Protein AF-A0A2D7PI85-F1 (afdb_monomer_lite)

pLDDT: mean 82.01, std 25.16, range [30.3, 98.88]

Structure (mmCIF, N/CA/C/O backbone):
data_AF-A0A2D7PI85-F1
#
_entry.id   AF-A0A2D7PI85-F1
#
loop_
_atom_site.group_PDB
_atom_site.id
_atom_site.type_symbol
_atom_site.label_atom_id
_atom_site.label_alt_id
_atom_site.label_comp_id
_atom_site.label_asym_id
_atom_site.label_entity_id
_atom_site.label_seq_id
_atom_site.pdbx_PDB_ins_code
_atom_site.Cartn_x
_atom_site.Cartn_y
_atom_site.Cartn_z
_atom_site.occupancy
_atom_site.B_iso_or_equiv
_atom_site.auth_seq_id
_atom_site.auth_comp_id
_atom_site.auth_asym_id
_atom_site.auth_atom_id
_atom_site.pdbx_PDB_model_num
ATOM 1 N N . MET A 1 1 ? 9.287 19.727 54.451 1.00 36.78 1 MET A N 1
ATOM 2 C CA . MET A 1 1 ? 9.964 19.937 55.751 1.00 36.78 1 MET A CA 1
ATOM 3 C C . MET A 1 1 ? 10.586 18.609 56.178 1.00 36.78 1 MET A C 1
ATOM 5 O O . MET A 1 1 ? 9.836 17.648 56.228 1.00 36.78 1 MET A O 1
ATOM 9 N N . GLY A 1 2 ? 11.914 18.578 56.411 1.00 35.03 2 GLY A N 1
ATOM 10 C CA . GLY A 1 2 ? 12.738 17.446 56.915 1.00 35.03 2 GLY A CA 1
ATOM 11 C C . GLY A 1 2 ? 13.019 16.337 55.882 1.00 35.03 2 GLY A C 1
ATOM 12 O O . GLY A 1 2 ? 12.087 15.626 55.548 1.00 35.03 2 GLY A O 1
ATOM 13 N N . LEU A 1 3 ? 14.173 16.154 55.211 1.00 33.62 3 LEU A N 1
ATOM 14 C CA . LEU A 1 3 ? 15.607 16.100 55.586 1.00 33.62 3 LEU A CA 1
ATOM 15 C C . LEU A 1 3 ? 15.938 15.045 56.662 1.00 33.62 3 LEU A C 1
ATOM 17 O O . LEU A 1 3 ? 15.687 15.298 57.832 1.00 33.62 3 LEU A O 1
ATOM 21 N N . PHE A 1 4 ? 16.545 13.906 56.291 1.00 34.28 4 PHE A N 1
ATOM 22 C CA . PHE A 1 4 ? 18.006 13.690 56.349 1.00 34.28 4 PHE A CA 1
ATOM 23 C C . PHE A 1 4 ? 18.424 12.288 55.854 1.00 34.28 4 PHE A C 1
ATOM 25 O O . PHE A 1 4 ? 17.729 11.298 56.059 1.00 34.28 4 PHE A O 1
ATOM 32 N N . ALA A 1 5 ? 19.584 12.251 55.197 1.00 38.03 5 ALA A N 1
ATOM 33 C CA . ALA A 1 5 ? 20.291 11.102 54.636 1.00 38.03 5 ALA A CA 1
ATOM 34 C C . ALA A 1 5 ? 21.390 10.584 55.580 1.00 38.03 5 ALA A C 1
ATOM 36 O O . ALA A 1 5 ? 21.879 11.376 56.375 1.00 38.03 5 ALA A O 1
ATOM 37 N N . TYR A 1 6 ? 21.843 9.335 55.401 1.00 32.50 6 TYR A N 1
ATOM 38 C CA . TYR A 1 6 ? 23.187 8.815 55.751 1.00 32.50 6 TYR A CA 1
ATOM 39 C C . TYR A 1 6 ? 23.448 7.583 54.844 1.00 32.50 6 TYR A C 1
ATOM 41 O O . TYR A 1 6 ? 22.591 6.708 54.796 1.00 32.50 6 TYR A O 1
ATOM 49 N N . SER A 1 7 ? 24.421 7.500 53.922 1.00 32.91 7 SER A N 1
ATOM 50 C CA . SER A 1 7 ? 25.896 7.672 53.918 1.00 32.91 7 SER A CA 1
ATOM 51 C C . SER A 1 7 ? 26.664 6.363 54.187 1.00 32.91 7 SER A C 1
ATOM 53 O O . SER A 1 7 ? 26.630 5.828 55.289 1.00 32.91 7 SER A O 1
ATOM 55 N N . PHE A 1 8 ? 27.386 5.896 53.159 1.00 39.03 8 PHE A N 1
ATOM 56 C CA . PHE A 1 8 ? 28.454 4.880 53.185 1.00 39.03 8 PHE A CA 1
ATOM 57 C C . PHE A 1 8 ? 29.752 5.449 53.785 1.00 39.03 8 PHE A C 1
ATOM 59 O O . PHE A 1 8 ? 29.999 6.651 53.654 1.00 39.03 8 PHE A O 1
ATOM 66 N N . PRO A 1 9 ? 30.642 4.590 54.320 1.00 45.72 9 PRO A N 1
ATOM 67 C CA . PRO A 1 9 ? 32.063 4.747 53.988 1.00 45.72 9 PRO A CA 1
ATOM 68 C C . PRO A 1 9 ? 32.871 3.440 53.833 1.00 45.72 9 PRO A C 1
ATOM 70 O O . PRO A 1 9 ? 32.601 2.403 54.429 1.00 45.72 9 PRO A O 1
ATOM 73 N N . TRP A 1 10 ? 33.913 3.575 53.018 1.00 34.19 10 TRP A N 1
ATOM 74 C CA . TRP A 1 10 ? 35.037 2.688 52.712 1.00 34.19 10 TRP A CA 1
ATOM 75 C C . TRP A 1 10 ? 36.149 2.782 53.779 1.00 34.19 10 TRP A C 1
ATOM 77 O O . TRP A 1 10 ? 36.284 3.822 54.424 1.00 34.19 10 TRP A O 1
ATOM 87 N N . ALA A 1 11 ? 37.015 1.761 53.894 1.00 32.81 11 ALA A N 1
ATOM 88 C CA . ALA A 1 11 ? 38.350 1.881 54.505 1.00 32.81 11 ALA A CA 1
ATOM 89 C C . ALA A 1 11 ? 39.330 0.759 54.069 1.00 32.81 11 ALA A C 1
ATOM 91 O O . ALA A 1 11 ? 39.056 -0.407 54.318 1.00 32.81 11 ALA A O 1
ATOM 92 N N . ARG A 1 12 ? 40.455 1.197 53.458 1.00 36.47 12 ARG A N 1
ATOM 93 C CA . ARG A 1 12 ? 41.885 0.755 53.516 1.00 36.47 12 ARG A CA 1
ATOM 94 C C . ARG A 1 12 ? 42.266 -0.732 53.366 1.00 36.47 12 ARG A C 1
ATOM 96 O O . ARG A 1 12 ? 41.725 -1.582 54.049 1.00 36.47 12 ARG A O 1
ATOM 103 N N . SER A 1 13 ? 43.069 -1.093 52.356 1.00 36.66 13 SER A N 1
ATOM 104 C CA . SER A 1 13 ? 44.546 -1.000 52.169 1.00 36.66 13 SER A CA 1
ATOM 105 C C . SER A 1 13 ? 45.291 -2.193 52.769 1.00 36.66 13 SER A C 1
ATOM 107 O O . SER A 1 13 ? 45.119 -2.479 53.943 1.00 36.66 13 SER A O 1
ATOM 109 N N . ASP A 1 14 ? 46.092 -2.886 51.955 1.00 37.75 14 ASP A N 1
ATOM 110 C CA . ASP A 1 14 ? 47.546 -2.937 52.137 1.00 37.75 14 ASP A CA 1
ATOM 111 C C . ASP A 1 14 ? 48.243 -3.599 50.939 1.00 37.75 14 ASP A C 1
ATOM 113 O O . ASP A 1 14 ? 47.712 -4.454 50.231 1.00 37.75 14 ASP A O 1
ATOM 117 N N . SER A 1 15 ? 49.425 -3.057 50.686 1.00 38.78 15 SER A N 1
ATOM 118 C CA . SER A 1 15 ? 50.415 -3.345 49.658 1.00 38.78 15 SER A CA 1
ATOM 119 C C . SER A 1 15 ? 51.221 -4.607 49.949 1.00 38.78 15 SER A C 1
ATOM 121 O O . SER A 1 15 ? 51.558 -4.825 51.104 1.00 38.78 15 SER A O 1
ATOM 123 N N . GLU A 1 16 ? 51.706 -5.292 48.911 1.00 37.09 16 GLU A N 1
ATOM 124 C CA . GLU A 1 16 ? 53.137 -5.617 48.817 1.00 37.09 16 GLU A CA 1
ATOM 125 C C . GLU A 1 16 ? 53.542 -6.029 47.395 1.00 37.09 16 GLU A C 1
ATOM 127 O O . GLU A 1 16 ? 52.857 -6.761 46.683 1.00 37.09 16 GLU A O 1
ATOM 132 N N . THR A 1 17 ? 54.670 -5.468 46.981 1.00 39.25 17 THR A N 1
ATOM 133 C CA . THR A 1 17 ? 55.377 -5.619 45.715 1.00 39.25 17 THR A CA 1
ATOM 134 C C . THR A 1 17 ? 56.413 -6.739 45.817 1.00 39.25 17 THR A C 1
ATOM 136 O O . THR A 1 17 ? 57.067 -6.870 46.849 1.00 39.25 17 THR A O 1
ATOM 139 N N . ARG A 1 18 ? 56.683 -7.463 44.719 1.00 34.53 18 ARG A N 1
ATOM 140 C CA . ARG A 1 18 ? 58.070 -7.786 44.331 1.00 34.53 18 ARG A CA 1
ATOM 141 C C . ARG A 1 18 ? 58.213 -8.238 42.877 1.00 34.53 18 ARG A C 1
ATOM 143 O O . ARG A 1 18 ? 57.375 -8.935 42.320 1.00 34.53 18 ARG A O 1
ATOM 150 N N . GLU A 1 19 ? 59.301 -7.736 42.312 1.00 34.44 19 GLU A N 1
ATOM 151 C CA . GLU A 1 19 ? 59.789 -7.751 40.936 1.00 34.44 19 GLU A CA 1
ATOM 152 C C . GLU A 1 19 ? 60.311 -9.118 40.463 1.00 34.44 19 GLU A C 1
ATOM 154 O O . GLU A 1 19 ? 60.672 -9.963 41.280 1.00 34.44 19 GLU A O 1
ATOM 159 N N . GLY A 1 20 ? 60.497 -9.267 39.140 1.00 32.91 20 GLY A N 1
ATOM 160 C CA . GLY A 1 20 ? 61.534 -10.162 38.606 1.00 32.91 20 GLY A CA 1
ATOM 161 C C . GLY A 1 20 ? 61.358 -10.686 37.171 1.00 32.91 20 GLY A C 1
ATOM 162 O O . GLY A 1 20 ? 60.853 -11.784 37.008 1.00 32.91 20 GLY A O 1
ATOM 163 N N . GLN A 1 21 ? 61.836 -9.913 36.176 1.00 31.81 21 GLN A N 1
ATOM 164 C CA . GLN A 1 21 ? 62.717 -10.318 35.040 1.00 31.81 21 GLN A CA 1
ATOM 165 C C . GLN A 1 21 ? 62.314 -11.533 34.147 1.00 31.81 21 GLN A C 1
ATOM 167 O O . GLN A 1 21 ? 62.203 -12.652 34.617 1.00 31.81 21 GLN A O 1
ATOM 172 N N . SER A 1 22 ? 61.970 -11.390 32.851 1.00 31.69 22 SER A N 1
ATOM 173 C CA . SER A 1 22 ? 62.770 -11.105 31.623 1.00 31.69 22 SER A CA 1
ATOM 174 C C . SER A 1 22 ? 62.940 -12.341 30.690 1.00 31.69 22 SER A C 1
ATOM 176 O O . SER A 1 22 ? 63.669 -13.257 31.039 1.00 31.69 22 SER A O 1
ATOM 178 N N . THR A 1 23 ? 62.239 -12.317 29.534 1.00 36.47 23 THR A N 1
ATOM 179 C CA . THR A 1 23 ? 62.498 -12.792 28.125 1.00 36.47 23 THR A CA 1
ATOM 180 C C . THR A 1 23 ? 63.636 -13.787 27.771 1.00 36.47 23 THR A C 1
ATOM 182 O O . THR A 1 23 ? 64.612 -13.838 28.506 1.00 36.47 23 THR A O 1
ATOM 185 N N . PRO A 1 24 ? 63.744 -14.317 26.518 1.00 48.19 24 PRO A N 1
ATOM 186 C CA . PRO A 1 24 ? 62.775 -14.755 25.476 1.00 48.19 24 PRO A CA 1
ATOM 187 C C . PRO A 1 24 ? 63.156 -16.142 24.862 1.00 48.19 24 PRO A C 1
ATOM 189 O O . PRO A 1 24 ? 64.264 -16.590 25.086 1.00 48.19 24 PRO A O 1
ATOM 192 N N . HIS A 1 25 ? 62.330 -16.793 24.017 1.00 33.41 25 HIS A N 1
ATOM 193 C CA . HIS A 1 25 ? 62.808 -17.706 22.940 1.00 33.41 25 HIS A CA 1
ATOM 194 C C . HIS A 1 25 ? 61.686 -18.124 21.949 1.00 33.41 25 HIS A C 1
ATOM 196 O O . HIS A 1 25 ? 60.589 -18.510 22.339 1.00 33.41 25 HIS A O 1
ATOM 202 N N . ARG A 1 26 ? 62.005 -18.082 20.647 1.00 33.97 26 ARG A N 1
ATOM 203 C CA . ARG A 1 26 ? 61.422 -18.824 19.491 1.00 33.97 26 ARG A CA 1
ATOM 204 C C . ARG A 1 26 ? 62.623 -19.546 18.817 1.00 33.97 26 ARG A C 1
ATOM 206 O O . ARG A 1 26 ? 63.741 -19.144 19.153 1.00 33.97 26 ARG A O 1
ATOM 213 N N . PRO A 1 27 ? 62.502 -20.463 17.823 1.00 44.44 27 PRO A N 1
ATOM 214 C CA . PRO A 1 27 ? 61.328 -21.045 17.138 1.00 44.44 27 PRO A CA 1
ATOM 215 C C . PRO A 1 27 ? 61.400 -22.588 16.936 1.00 44.44 27 PRO A C 1
ATOM 217 O O . PRO A 1 27 ? 62.421 -23.183 17.247 1.00 44.44 27 PRO A O 1
ATOM 220 N N . SER A 1 28 ? 60.357 -23.232 16.375 1.00 31.38 28 SER A N 1
ATOM 221 C CA . SER A 1 28 ? 60.467 -24.281 15.321 1.00 31.38 28 SER A CA 1
ATOM 222 C C . SER A 1 28 ? 59.128 -24.992 15.014 1.00 31.38 28 SER A C 1
ATOM 224 O O . SER A 1 28 ? 58.335 -25.256 15.912 1.00 31.38 28 SER A O 1
ATOM 226 N N . SER A 1 29 ? 58.977 -25.336 13.726 1.00 35.78 29 SER A N 1
ATOM 227 C CA . SER A 1 29 ? 58.216 -26.433 13.088 1.00 35.78 29 SER A CA 1
ATOM 228 C C . SER A 1 29 ? 56.680 -26.475 13.116 1.00 35.78 29 SER A C 1
ATOM 230 O O . SER A 1 29 ? 56.049 -26.738 14.134 1.00 35.78 29 SER A O 1
ATOM 232 N N . ALA A 1 30 ? 56.119 -26.333 11.909 1.00 34.28 30 ALA A N 1
ATOM 233 C CA . ALA A 1 30 ? 54.783 -26.760 11.493 1.00 34.28 30 ALA A CA 1
ATOM 234 C C . ALA A 1 30 ? 54.657 -28.298 11.405 1.00 34.28 30 ALA A C 1
ATOM 236 O O . ALA A 1 30 ? 55.672 -28.991 11.302 1.00 34.28 30 ALA A O 1
ATOM 237 N N . PRO A 1 31 ? 53.415 -28.811 11.352 1.00 41.16 31 PRO A N 1
ATOM 238 C CA . PRO A 1 31 ? 53.020 -29.624 10.199 1.00 41.16 31 PRO A CA 1
ATOM 239 C C . PRO A 1 31 ? 51.670 -29.210 9.578 1.00 41.16 31 PRO A C 1
ATOM 241 O O . PRO A 1 31 ? 50.904 -28.431 10.139 1.00 41.16 31 PRO A O 1
ATOM 244 N N . GLU A 1 32 ? 51.453 -29.716 8.366 1.00 36.41 32 GLU A N 1
ATOM 245 C CA . GLU A 1 32 ? 50.472 -29.335 7.345 1.00 36.41 32 GLU A CA 1
ATOM 246 C C . GLU A 1 32 ? 49.026 -29.841 7.563 1.00 36.41 32 GLU A C 1
ATOM 248 O O . GLU A 1 32 ? 48.812 -30.945 8.060 1.00 36.41 32 GLU A O 1
ATOM 253 N N . GLY A 1 33 ? 48.061 -29.063 7.036 1.00 30.30 33 GLY A N 1
ATOM 254 C CA . GLY A 1 33 ? 46.761 -29.517 6.494 1.00 30.30 33 GLY A CA 1
ATOM 255 C C . GLY A 1 33 ? 45.486 -29.110 7.270 1.00 30.30 33 GLY A C 1
ATOM 256 O O . GLY A 1 33 ? 45.563 -28.949 8.487 1.00 30.30 33 GLY A O 1
ATOM 257 N N . PRO A 1 34 ? 44.289 -29.016 6.634 1.00 37.56 34 PRO A N 1
ATOM 258 C CA . PRO A 1 34 ? 43.950 -28.894 5.208 1.00 37.56 34 PRO A CA 1
ATOM 259 C C . PRO A 1 34 ? 43.271 -27.547 4.839 1.00 37.56 34 PRO A C 1
ATOM 261 O O . PRO A 1 34 ? 42.842 -26.774 5.690 1.00 37.56 34 PRO A O 1
ATOM 264 N N . GLU A 1 35 ? 43.203 -27.281 3.532 1.00 43.12 35 GLU A N 1
ATOM 265 C CA . GLU A 1 35 ? 42.599 -26.120 2.862 1.00 43.12 35 GLU A CA 1
ATOM 266 C C . GLU A 1 35 ? 41.204 -25.714 3.373 1.00 43.12 35 GLU A C 1
ATOM 268 O O . GLU A 1 35 ? 40.209 -26.377 3.091 1.00 43.12 35 GLU A O 1
ATOM 273 N N . GLU A 1 36 ? 41.109 -24.528 3.980 1.00 35.97 36 GLU A N 1
ATOM 274 C CA . GLU A 1 36 ? 39.861 -23.767 4.060 1.00 35.97 36 GLU A CA 1
ATOM 275 C C . GLU A 1 36 ? 40.033 -22.360 3.465 1.00 35.97 36 GLU A C 1
ATOM 277 O O . GLU A 1 36 ? 40.745 -21.494 3.973 1.00 35.97 36 GLU A O 1
ATOM 282 N N . MET A 1 37 ? 39.353 -22.166 2.333 1.00 33.78 37 MET A N 1
ATOM 283 C CA . MET A 1 37 ? 38.555 -20.983 2.004 1.00 33.78 37 MET A CA 1
ATOM 284 C C . MET A 1 37 ? 39.204 -19.609 2.273 1.00 33.78 37 MET A C 1
ATOM 286 O O . MET A 1 37 ? 38.735 -18.813 3.086 1.00 33.78 37 MET A O 1
ATOM 290 N N . ARG A 1 38 ? 40.238 -19.257 1.494 1.00 30.92 38 ARG A N 1
ATOM 291 C CA . ARG A 1 38 ? 40.654 -17.852 1.347 1.00 30.92 38 ARG A CA 1
ATOM 292 C C . ARG A 1 38 ? 39.676 -17.103 0.444 1.00 30.92 38 ARG A C 1
ATOM 294 O O . ARG A 1 38 ? 39.707 -17.214 -0.778 1.00 30.92 38 ARG A O 1
ATOM 301 N N . LEU A 1 39 ? 38.825 -16.311 1.088 1.00 34.34 39 LEU A N 1
ATOM 302 C CA . LEU A 1 39 ? 38.035 -15.241 0.491 1.00 34.34 39 LEU A CA 1
ATOM 303 C C . LEU A 1 39 ? 38.947 -14.288 -0.301 1.00 34.34 39 LEU A C 1
ATOM 305 O O . LEU A 1 39 ? 39.846 -13.655 0.255 1.00 34.34 39 LEU A O 1
ATOM 309 N N . HIS A 1 40 ? 38.698 -14.182 -1.606 1.00 32.22 40 HIS A N 1
ATOM 310 C CA . HIS A 1 40 ? 39.294 -13.177 -2.482 1.00 32.22 40 HIS A CA 1
ATOM 311 C C . HIS A 1 40 ? 38.832 -11.770 -2.067 1.00 32.22 40 HIS A C 1
ATOM 313 O O . HIS A 1 40 ? 37.804 -11.280 -2.530 1.00 32.22 40 HIS A O 1
ATOM 319 N N . TYR A 1 41 ? 39.616 -11.093 -1.228 1.00 33.12 41 TYR A N 1
ATOM 320 C CA . TYR A 1 41 ? 39.631 -9.633 -1.186 1.00 33.12 41 TYR A CA 1
ATOM 321 C C . TYR A 1 41 ? 40.498 -9.134 -2.346 1.00 33.12 41 TYR A C 1
ATOM 323 O O . TYR A 1 41 ? 41.697 -9.409 -2.405 1.00 33.12 41 TYR A O 1
ATOM 331 N N . GLY A 1 42 ? 39.877 -8.432 -3.296 1.00 31.52 42 GLY A N 1
ATOM 332 C CA . GLY A 1 42 ? 40.570 -7.760 -4.391 1.00 31.52 42 GLY A CA 1
ATOM 333 C C . GLY A 1 42 ? 41.488 -6.669 -3.849 1.00 31.52 42 GLY A C 1
ATOM 334 O O . GLY A 1 42 ? 41.022 -5.620 -3.410 1.00 31.52 42 GLY A O 1
ATOM 335 N N . ALA A 1 43 ? 42.793 -6.928 -3.873 1.00 34.91 43 ALA A N 1
ATOM 336 C CA . ALA A 1 43 ? 43.812 -5.918 -3.650 1.00 34.91 43 ALA A CA 1
ATOM 337 C C . ALA A 1 43 ? 43.922 -5.020 -4.892 1.00 34.91 43 ALA A C 1
ATOM 339 O O . ALA A 1 43 ? 43.969 -5.503 -6.025 1.00 34.91 43 ALA A O 1
ATOM 340 N N . ALA A 1 44 ? 43.944 -3.710 -4.658 1.00 38.38 44 ALA A N 1
ATOM 341 C CA . ALA A 1 44 ? 44.144 -2.678 -5.663 1.00 38.38 44 ALA A CA 1
ATOM 342 C C . ALA A 1 44 ? 45.446 -2.920 -6.449 1.00 38.38 44 ALA A C 1
ATOM 344 O O . ALA A 1 44 ? 46.527 -3.003 -5.866 1.00 38.38 44 ALA A O 1
ATOM 345 N N . SER A 1 45 ? 45.338 -3.033 -7.775 1.00 36.31 45 SER A N 1
ATOM 346 C CA . SER A 1 45 ? 46.495 -3.160 -8.660 1.00 36.31 45 SER A CA 1
ATOM 347 C C . SER A 1 45 ? 47.184 -1.807 -8.801 1.00 36.31 45 SER A C 1
ATOM 349 O O . SER A 1 45 ? 46.615 -0.855 -9.330 1.00 36.31 45 SER A O 1
ATOM 351 N N . ILE A 1 46 ? 48.432 -1.761 -8.349 1.00 39.47 46 ILE A N 1
ATOM 352 C CA . ILE A 1 46 ? 49.411 -0.720 -8.654 1.00 39.47 46 ILE A CA 1
ATOM 353 C C . ILE A 1 46 ? 49.692 -0.764 -10.168 1.00 39.47 46 ILE A C 1
ATOM 355 O O . ILE A 1 46 ? 49.798 -1.841 -10.755 1.00 39.47 46 ILE A O 1
ATOM 359 N N . TYR A 1 47 ? 49.748 0.406 -10.803 1.00 37.25 47 TYR A N 1
ATOM 360 C CA . TYR A 1 47 ? 50.042 0.586 -12.226 1.00 37.25 47 TYR A CA 1
ATOM 361 C C . TYR A 1 47 ? 51.533 0.310 -12.494 1.00 37.25 47 TYR A C 1
ATOM 363 O O . TYR A 1 47 ? 52.387 0.997 -11.937 1.00 37.25 47 TYR A O 1
ATOM 371 N N . ASP A 1 48 ? 51.840 -0.684 -13.333 1.00 49.16 48 ASP A N 1
ATOM 372 C CA . ASP A 1 48 ? 53.197 -1.000 -13.807 1.00 49.16 48 ASP A CA 1
ATOM 373 C C . ASP A 1 48 ? 53.346 -0.541 -15.274 1.00 49.16 48 ASP A C 1
ATOM 375 O O . ASP A 1 48 ? 52.695 -1.108 -16.158 1.00 49.16 48 ASP A O 1
ATOM 379 N N . PRO A 1 49 ? 54.160 0.492 -15.565 1.00 42.59 49 PRO A N 1
ATOM 380 C CA . PRO A 1 49 ? 54.267 1.072 -16.900 1.00 42.59 49 PRO A CA 1
ATOM 381 C C . PRO A 1 49 ? 55.163 0.285 -17.879 1.00 42.59 49 PRO A C 1
ATOM 383 O O . PRO A 1 49 ? 55.395 0.776 -18.982 1.00 42.59 49 PRO A O 1
ATOM 386 N N . ALA A 1 50 ? 55.670 -0.908 -17.536 1.00 44.81 50 ALA A N 1
ATOM 387 C CA . ALA A 1 50 ? 56.661 -1.618 -18.360 1.00 44.81 50 ALA A CA 1
ATOM 388 C C . ALA A 1 50 ? 56.172 -2.898 -19.077 1.00 44.81 50 ALA A C 1
ATOM 390 O O . ALA A 1 50 ? 56.992 -3.631 -19.635 1.00 44.81 50 ALA A O 1
ATOM 391 N N . ARG A 1 51 ? 54.864 -3.193 -19.124 1.00 37.38 51 ARG A N 1
ATOM 392 C CA . ARG A 1 51 ? 54.347 -4.376 -19.846 1.00 37.38 51 ARG A CA 1
ATOM 393 C C . ARG A 1 51 ? 53.852 -4.042 -21.264 1.00 37.38 51 ARG A C 1
ATOM 395 O O . ARG A 1 51 ? 52.880 -3.300 -21.393 1.00 37.38 51 ARG A O 1
ATOM 402 N N . PRO A 1 52 ? 54.435 -4.620 -22.333 1.00 40.31 52 PRO A N 1
ATOM 403 C CA . PRO A 1 52 ? 53.884 -4.474 -23.676 1.00 40.31 52 PRO A CA 1
ATOM 404 C C . PRO A 1 52 ? 52.537 -5.205 -23.802 1.00 40.31 52 PRO A C 1
ATOM 406 O O . PRO A 1 52 ? 52.369 -6.321 -23.304 1.00 40.31 52 PRO A O 1
ATOM 409 N N . LEU A 1 53 ? 51.579 -4.557 -24.475 1.00 39.97 53 LEU A N 1
ATOM 410 C CA . LEU A 1 53 ? 50.231 -5.059 -24.758 1.00 39.97 53 LEU A CA 1
ATOM 411 C C . LEU A 1 53 ? 50.301 -6.361 -25.571 1.00 39.97 53 LEU A C 1
ATOM 413 O O . LEU A 1 53 ? 50.496 -6.337 -26.785 1.00 39.97 53 LEU A O 1
ATOM 417 N N . GLN A 1 54 ? 50.123 -7.502 -24.905 1.00 38.88 54 GLN A N 1
ATOM 418 C CA . GLN A 1 54 ? 49.849 -8.767 -25.580 1.00 38.88 54 GLN A CA 1
ATOM 419 C C . GLN A 1 54 ? 48.389 -8.778 -26.041 1.00 38.88 54 GLN A C 1
ATOM 421 O O . GLN A 1 54 ? 47.463 -8.647 -25.239 1.00 38.88 54 GLN A O 1
ATOM 426 N N . SER A 1 55 ? 48.189 -8.932 -27.347 1.00 41.22 55 SER A N 1
ATOM 427 C CA . SER A 1 55 ? 46.899 -9.248 -27.951 1.00 41.22 55 SER A CA 1
ATOM 428 C C . SER A 1 55 ? 46.437 -10.633 -27.475 1.00 41.22 55 SER A C 1
ATOM 430 O O . SER A 1 55 ? 47.213 -11.588 -27.572 1.00 41.22 55 SER A O 1
ATOM 432 N N . PRO A 1 56 ? 45.199 -10.808 -26.974 1.00 40.75 56 PRO A N 1
ATOM 433 C CA . PRO A 1 56 ? 44.731 -12.134 -26.606 1.00 40.75 56 PRO A CA 1
ATOM 434 C C . PRO A 1 56 ? 44.392 -12.913 -27.879 1.00 40.75 56 PRO A C 1
ATOM 436 O O . PRO A 1 56 ? 43.378 -12.673 -28.536 1.00 40.75 56 PRO A O 1
ATOM 439 N N . SER A 1 57 ? 45.280 -13.839 -28.226 1.00 36.03 57 SER A N 1
ATOM 440 C CA . SER A 1 57 ? 44.998 -14.983 -29.083 1.00 36.03 57 SER A CA 1
ATOM 441 C C . SER A 1 57 ? 43.981 -15.904 -28.400 1.00 36.03 57 SER A C 1
ATOM 443 O O . SER A 1 57 ? 43.908 -15.997 -27.174 1.00 36.03 57 SER A O 1
ATOM 445 N N . GLY A 1 58 ? 43.131 -16.526 -29.216 1.00 41.16 58 GLY A N 1
ATOM 446 C CA . GLY A 1 58 ? 41.947 -17.248 -28.771 1.00 41.16 58 GLY A CA 1
ATOM 447 C C . GLY A 1 58 ? 42.240 -18.437 -27.859 1.00 41.16 58 GLY A C 1
ATOM 448 O O . GLY A 1 58 ? 42.984 -19.350 -28.212 1.00 41.16 58 GLY A O 1
ATOM 449 N N . HIS A 1 59 ? 41.538 -18.467 -26.730 1.00 38.22 59 HIS A N 1
ATOM 450 C CA . HIS A 1 59 ? 41.204 -19.693 -26.021 1.00 38.22 59 HIS A CA 1
ATOM 451 C C . HIS A 1 59 ? 39.703 -19.702 -25.735 1.00 38.22 59 HIS A C 1
ATOM 453 O O . HIS A 1 59 ? 39.193 -18.928 -24.923 1.00 38.22 59 HIS A O 1
ATOM 459 N N . ASP A 1 60 ? 39.018 -20.591 -26.456 1.00 45.78 60 ASP A N 1
ATOM 460 C CA . ASP A 1 60 ? 37.648 -21.039 -26.228 1.00 45.78 60 ASP A CA 1
ATOM 461 C C . ASP A 1 60 ? 37.556 -21.705 -24.847 1.00 45.78 60 ASP A C 1
ATOM 463 O O . ASP A 1 60 ? 37.650 -22.919 -24.679 1.00 45.78 60 ASP A O 1
ATOM 467 N N . GLY A 1 61 ? 37.397 -20.881 -23.818 1.00 36.69 61 GLY A N 1
ATOM 468 C CA . GLY A 1 61 ? 36.852 -21.299 -22.541 1.00 36.69 61 GLY A CA 1
ATOM 469 C C . GLY A 1 61 ? 35.356 -21.051 -22.586 1.00 36.69 61 GLY A C 1
ATOM 470 O O . GLY A 1 61 ? 34.927 -19.899 -22.518 1.00 36.69 61 GLY A O 1
ATOM 471 N N . ALA A 1 62 ? 34.564 -22.118 -22.695 1.00 42.16 62 ALA A N 1
ATOM 472 C CA . ALA A 1 62 ? 33.113 -22.099 -22.558 1.00 42.16 62 ALA A CA 1
ATOM 473 C C . ALA A 1 62 ? 32.713 -21.594 -21.159 1.00 42.16 62 ALA A C 1
ATOM 475 O O . ALA A 1 62 ? 32.310 -22.348 -20.273 1.00 42.16 62 ALA A O 1
ATOM 476 N N . ARG A 1 63 ? 32.812 -20.280 -20.945 1.00 41.69 63 ARG A N 1
ATOM 477 C CA . ARG A 1 63 ? 32.127 -19.586 -19.868 1.00 41.69 63 ARG A CA 1
ATOM 478 C C . ARG A 1 63 ? 30.658 -19.807 -20.174 1.00 41.69 63 ARG A C 1
ATOM 480 O O . ARG A 1 63 ? 30.150 -19.230 -21.136 1.00 41.69 63 ARG A O 1
ATOM 487 N N . LYS A 1 64 ? 29.993 -20.677 -19.403 1.00 38.38 64 LYS A N 1
ATOM 488 C CA . LYS A 1 64 ? 28.529 -20.725 -19.345 1.00 38.38 64 LYS A CA 1
ATOM 489 C C . LYS A 1 64 ? 28.085 -19.277 -19.192 1.00 38.38 64 LYS A C 1
ATOM 491 O O . LYS A 1 64 ? 28.238 -18.699 -18.118 1.00 38.38 64 LYS A O 1
ATOM 496 N N . LYS A 1 65 ? 27.635 -18.669 -20.292 1.00 37.91 65 LYS A N 1
ATOM 497 C CA . LYS A 1 65 ? 26.956 -17.386 -20.258 1.00 37.91 65 LYS A CA 1
ATOM 498 C C . LYS A 1 65 ? 25.754 -17.672 -19.378 1.00 37.91 65 LYS A C 1
ATOM 500 O O . LYS A 1 65 ? 24.853 -18.401 -19.787 1.00 37.91 65 LYS A O 1
ATOM 505 N N . THR A 1 66 ? 25.794 -17.197 -18.136 1.00 45.09 66 THR A N 1
ATOM 506 C CA . THR A 1 66 ? 24.568 -16.976 -17.380 1.00 45.09 66 THR A CA 1
ATOM 507 C C . THR A 1 66 ? 23.607 -16.307 -18.356 1.00 45.09 66 THR A C 1
ATOM 509 O O . THR A 1 66 ? 24.049 -15.390 -19.060 1.00 45.09 66 THR A O 1
ATOM 512 N N . PRO A 1 67 ? 22.366 -16.805 -18.511 1.00 38.78 67 PRO A N 1
ATOM 513 C CA . PRO A 1 67 ? 21.433 -16.197 -19.439 1.00 38.78 67 PRO A CA 1
ATOM 514 C C . PRO A 1 67 ? 21.377 -14.719 -19.084 1.00 38.78 67 PRO A C 1
ATOM 516 O O . PRO A 1 67 ? 21.017 -14.363 -17.963 1.00 38.78 67 PRO A O 1
ATOM 519 N N . VAL A 1 68 ? 21.839 -13.868 -19.995 1.00 49.44 68 VAL A N 1
ATOM 520 C CA . VAL A 1 68 ? 21.610 -12.438 -19.878 1.00 49.44 68 VAL A CA 1
ATOM 521 C C . VAL A 1 68 ? 20.113 -12.318 -20.099 1.00 49.44 68 VAL A C 1
ATOM 523 O O . VAL A 1 68 ? 19.647 -12.437 -21.232 1.00 49.44 68 VAL A O 1
ATOM 526 N N . THR A 1 69 ? 19.356 -12.250 -19.003 1.00 46.28 69 THR A N 1
ATOM 527 C CA . THR A 1 69 ? 17.908 -12.076 -19.046 1.00 46.28 69 THR A CA 1
ATOM 528 C C . THR A 1 69 ? 17.635 -10.861 -19.929 1.00 46.28 69 THR A C 1
ATOM 530 O O . THR A 1 69 ? 18.258 -9.817 -19.712 1.00 46.28 69 THR A O 1
ATOM 533 N N . PRO A 1 70 ? 16.808 -10.990 -20.980 1.00 42.44 70 PRO A N 1
ATOM 534 C CA . PRO A 1 70 ? 16.628 -9.915 -21.942 1.00 42.44 70 PRO A CA 1
ATOM 535 C C . PRO A 1 70 ? 16.142 -8.655 -21.228 1.00 42.44 70 PRO A C 1
ATOM 537 O O . PRO A 1 70 ? 15.330 -8.733 -20.308 1.00 42.44 70 PRO A O 1
ATOM 540 N N . LEU A 1 71 ? 16.610 -7.495 -21.700 1.00 49.41 71 LEU A N 1
ATOM 541 C CA . LEU A 1 71 ? 16.374 -6.159 -21.132 1.00 49.41 71 LEU A CA 1
ATOM 542 C C . LEU A 1 71 ? 14.886 -5.731 -21.066 1.00 49.41 71 LEU A C 1
ATOM 544 O O . LEU A 1 71 ? 14.596 -4.592 -20.733 1.00 49.41 71 LEU A O 1
ATOM 548 N N . ASN A 1 72 ? 13.957 -6.626 -21.405 1.00 58.19 72 ASN A N 1
ATOM 549 C CA . ASN A 1 72 ? 12.506 -6.492 -21.349 1.00 58.19 72 ASN A CA 1
ATOM 550 C C . ASN A 1 72 ? 11.894 -7.899 -21.262 1.00 58.19 72 ASN A C 1
ATOM 552 O O . ASN A 1 72 ? 11.300 -8.386 -22.227 1.00 58.19 72 ASN A O 1
ATOM 556 N N . ALA A 1 73 ? 12.095 -8.597 -20.144 1.00 76.06 73 ALA A N 1
ATOM 557 C CA . ALA A 1 73 ? 11.459 -9.892 -19.955 1.00 76.06 73 ALA A CA 1
ATOM 558 C C . ALA A 1 73 ? 9.930 -9.737 -19.983 1.00 76.06 73 ALA A C 1
ATOM 560 O O . ALA A 1 73 ? 9.362 -8.838 -19.354 1.00 76.06 73 ALA A O 1
ATOM 561 N N . THR A 1 74 ? 9.265 -10.597 -20.751 1.00 85.94 74 THR A N 1
ATOM 562 C CA . THR A 1 74 ? 7.808 -10.675 -20.750 1.00 85.94 74 THR A CA 1
ATOM 563 C C . THR A 1 74 ? 7.373 -11.345 -19.447 1.00 85.94 74 THR A C 1
ATOM 565 O O . THR A 1 74 ? 7.863 -12.432 -19.136 1.00 85.94 74 THR A O 1
ATOM 568 N N . PRO A 1 75 ? 6.502 -10.704 -18.648 1.00 93.38 75 PRO A N 1
ATOM 569 C CA . PRO A 1 75 ? 6.057 -11.283 -17.390 1.00 93.38 75 PRO A CA 1
ATOM 570 C C . PRO A 1 75 ? 5.276 -12.571 -17.644 1.00 93.38 75 PRO A C 1
ATOM 572 O O . PRO A 1 75 ? 4.505 -12.667 -18.604 1.00 93.38 75 PRO A O 1
ATOM 575 N N . SER A 1 76 ? 5.448 -13.553 -16.765 1.00 95.75 76 SER A N 1
ATOM 576 C CA . SER A 1 76 ? 4.683 -14.791 -16.821 1.00 95.75 76 SER A CA 1
ATOM 577 C C . SER A 1 76 ? 3.185 -14.522 -16.605 1.00 95.75 76 SER A C 1
ATOM 579 O O . SER A 1 76 ? 2.815 -13.589 -15.881 1.00 95.75 76 SER A O 1
ATOM 581 N N . PRO A 1 77 ? 2.284 -15.356 -17.162 1.00 96.31 77 PRO A N 1
ATOM 582 C CA . PRO A 1 77 ? 0.847 -15.208 -16.931 1.00 96.31 77 PRO A CA 1
ATOM 583 C C . PRO A 1 77 ? 0.484 -15.215 -15.442 1.00 96.31 77 PRO A C 1
ATOM 585 O O . PRO A 1 77 ? -0.358 -14.434 -15.008 1.00 96.31 77 PRO A O 1
ATOM 588 N N . THR A 1 78 ? 1.157 -16.049 -14.644 1.00 95.75 78 THR A N 1
ATOM 589 C CA . THR A 1 78 ? 0.967 -16.119 -13.190 1.00 95.75 78 THR A CA 1
ATOM 590 C C . THR A 1 78 ? 1.298 -14.790 -12.520 1.00 95.75 78 THR A C 1
ATOM 592 O O . THR A 1 78 ? 0.524 -14.315 -11.687 1.00 95.75 78 THR A O 1
ATOM 595 N N . LEU A 1 79 ? 2.414 -14.164 -12.905 1.00 96.56 79 LEU A N 1
ATOM 596 C CA . LEU A 1 79 ? 2.827 -12.872 -12.371 1.00 96.56 79 LEU A CA 1
ATOM 597 C C . LEU A 1 79 ? 1.811 -11.778 -12.720 1.00 96.56 79 LEU A C 1
ATOM 599 O O . LEU A 1 79 ? 1.350 -11.050 -11.840 1.00 96.56 79 LEU A O 1
ATOM 603 N N . THR A 1 80 ? 1.413 -11.699 -13.991 1.00 97.25 80 THR A N 1
ATOM 604 C CA . THR A 1 80 ? 0.419 -10.732 -14.472 1.00 97.25 80 THR A CA 1
ATOM 605 C C . THR A 1 80 ? -0.924 -10.902 -13.764 1.00 97.25 80 THR A C 1
ATOM 607 O O . THR A 1 80 ? -1.496 -9.919 -13.293 1.00 97.25 80 THR A O 1
ATOM 610 N N . VAL A 1 81 ? -1.416 -12.138 -13.631 1.00 98.06 81 VAL A N 1
ATOM 611 C CA . VAL A 1 81 ? -2.667 -12.440 -12.921 1.00 98.06 81 VAL A CA 1
ATOM 612 C C . VAL A 1 81 ? -2.557 -12.076 -11.440 1.00 98.06 81 VAL A C 1
ATOM 614 O O . VAL A 1 81 ? -3.485 -11.482 -10.896 1.00 98.06 81 VAL A O 1
ATOM 617 N N . GLY A 1 82 ? -1.423 -12.351 -10.791 1.00 98.19 82 GLY A N 1
ATOM 618 C CA . GLY A 1 82 ? -1.183 -11.969 -9.398 1.00 98.19 82 GLY A CA 1
ATOM 619 C C . GLY A 1 82 ? -1.268 -10.456 -9.179 1.00 98.19 82 GLY A C 1
ATOM 620 O O . GLY A 1 82 ? -2.018 -9.998 -8.314 1.00 98.19 82 GLY A O 1
ATOM 621 N N . PHE A 1 83 ? -0.567 -9.673 -10.006 1.00 98.31 83 PHE A N 1
ATOM 622 C CA . PHE A 1 83 ? -0.608 -8.205 -9.955 1.00 98.31 83 PHE A CA 1
ATOM 623 C C . PHE A 1 83 ? -1.946 -7.603 -10.400 1.00 98.31 83 PHE A C 1
ATOM 625 O O . PHE A 1 83 ? -2.221 -6.451 -10.078 1.00 98.31 83 PHE A O 1
ATOM 632 N N . PHE A 1 84 ? -2.794 -8.361 -11.092 1.00 98.50 84 PHE A N 1
ATOM 633 C CA . PHE A 1 84 ? -4.156 -7.950 -11.423 1.00 98.50 84 PHE A CA 1
ATOM 634 C C . PHE A 1 84 ? -5.147 -8.256 -10.287 1.00 98.50 84 PHE A C 1
ATOM 636 O O . PHE A 1 84 ? -5.906 -7.383 -9.868 1.00 98.50 84 PHE A O 1
ATOM 643 N N . LEU A 1 85 ? -5.132 -9.480 -9.750 1.00 98.62 85 LEU A N 1
ATOM 644 C CA . LEU A 1 85 ? -6.100 -9.941 -8.751 1.00 98.62 85 LEU A CA 1
ATOM 645 C C . LEU A 1 85 ? -5.844 -9.367 -7.359 1.00 98.62 85 LEU A C 1
ATOM 647 O O . LEU A 1 85 ? -6.795 -9.022 -6.658 1.00 98.62 85 LEU A O 1
ATOM 651 N N . LEU A 1 86 ? -4.583 -9.248 -6.936 1.00 98.75 86 LEU A N 1
ATOM 652 C CA . LEU A 1 86 ? -4.271 -8.808 -5.577 1.00 98.75 86 LEU A CA 1
ATOM 653 C C . LEU A 1 86 ? -4.780 -7.380 -5.281 1.00 98.75 86 LEU A C 1
ATOM 655 O O . LEU A 1 86 ? -5.439 -7.207 -4.252 1.00 98.75 86 LEU A O 1
ATOM 659 N N . PRO A 1 87 ? -4.581 -6.369 -6.154 1.00 98.81 87 PRO A N 1
ATOM 660 C CA . PRO A 1 87 ? -5.199 -5.053 -5.984 1.00 98.81 87 PRO A CA 1
ATOM 661 C C . PRO A 1 87 ? -6.725 -5.090 -5.908 1.00 98.81 87 PRO A C 1
ATOM 663 O O . PRO A 1 87 ? -7.302 -4.366 -5.100 1.00 98.81 87 PRO A O 1
ATOM 666 N N . LEU A 1 88 ? -7.385 -5.944 -6.699 1.00 98.69 88 LEU A N 1
ATOM 667 C CA . LEU A 1 88 ? -8.842 -6.094 -6.658 1.00 98.69 88 LEU A CA 1
ATOM 668 C C . LEU A 1 88 ? -9.305 -6.662 -5.315 1.00 98.69 88 LEU A C 1
ATOM 670 O O . LEU A 1 88 ? -10.269 -6.159 -4.739 1.00 98.69 88 LEU A O 1
ATOM 674 N N . ILE A 1 89 ? -8.602 -7.666 -4.787 1.00 98.81 89 ILE A N 1
ATOM 675 C CA . ILE A 1 89 ? -8.898 -8.271 -3.484 1.00 98.81 89 ILE A CA 1
ATOM 676 C C . ILE A 1 89 ? -8.702 -7.241 -2.367 1.00 98.81 89 ILE A C 1
ATOM 678 O O . ILE A 1 89 ? -9.628 -6.985 -1.599 1.00 98.81 89 ILE A O 1
ATOM 682 N N . VAL A 1 90 ? -7.527 -6.609 -2.292 1.00 98.88 90 VAL A N 1
ATOM 683 C CA . VAL A 1 90 ? -7.210 -5.630 -1.236 1.00 98.88 90 VAL A CA 1
ATOM 684 C C . VAL A 1 90 ? -8.121 -4.406 -1.328 1.00 98.88 90 VAL A C 1
ATOM 686 O O . VAL A 1 90 ? -8.668 -3.966 -0.319 1.00 98.88 90 VAL A O 1
ATOM 689 N N . GLY A 1 91 ? -8.362 -3.895 -2.535 1.00 98.69 91 GLY A N 1
ATOM 690 C CA . GLY A 1 91 ? -9.294 -2.797 -2.769 1.00 98.69 91 GLY A CA 1
ATOM 691 C C . GLY A 1 91 ? -10.726 -3.142 -2.350 1.00 98.69 91 GLY A C 1
ATOM 692 O O . GLY A 1 91 ? -11.377 -2.354 -1.664 1.00 98.69 91 GLY A O 1
ATOM 693 N N . SER A 1 92 ? -11.195 -4.353 -2.664 1.00 98.69 92 SER A N 1
ATOM 694 C CA . SER A 1 92 ? -12.509 -4.843 -2.223 1.00 98.69 92 SER A CA 1
ATOM 695 C C . SER A 1 92 ? -12.600 -4.973 -0.703 1.00 98.69 92 SER A C 1
ATOM 697 O O . SER A 1 92 ? -13.638 -4.648 -0.130 1.00 98.69 92 SER A O 1
ATOM 699 N N . LEU A 1 93 ? -11.520 -5.384 -0.029 1.00 98.62 93 LEU A N 1
ATOM 700 C CA . LEU A 1 93 ? -11.454 -5.416 1.436 1.00 98.62 93 LEU A CA 1
ATOM 701 C C . LEU A 1 93 ? -11.564 -4.010 2.042 1.00 98.62 93 LEU A C 1
ATOM 703 O O . LEU A 1 93 ? -12.287 -3.830 3.021 1.00 98.62 93 LEU A O 1
ATOM 707 N N . VAL A 1 94 ? -10.916 -3.002 1.447 1.00 98.50 94 VAL A N 1
ATOM 708 C CA . VAL A 1 94 ? -11.047 -1.596 1.874 1.00 98.50 94 VAL A CA 1
ATOM 709 C C . VAL A 1 94 ? -12.477 -1.091 1.664 1.00 98.50 94 VAL A C 1
ATOM 711 O O . VAL A 1 94 ? -13.066 -0.502 2.570 1.00 98.50 94 VAL A O 1
ATOM 714 N N . VAL A 1 95 ? -13.080 -1.365 0.505 1.00 98.56 95 VAL A N 1
ATOM 715 C CA . VAL A 1 95 ? -14.480 -1.010 0.214 1.00 98.56 95 VAL A CA 1
ATOM 716 C C . VAL A 1 95 ? -15.436 -1.687 1.195 1.00 98.56 95 VAL A C 1
ATOM 718 O O . VAL A 1 95 ? -16.338 -1.040 1.729 1.00 98.56 95 VAL A O 1
ATOM 721 N N . TRP A 1 96 ? -15.229 -2.974 1.478 1.00 98.44 96 TRP A N 1
ATOM 722 C CA . TRP A 1 96 ? -15.996 -3.721 2.470 1.00 98.44 96 TRP A CA 1
ATOM 723 C C . TRP A 1 96 ? -15.860 -3.103 3.866 1.00 98.44 96 TRP A C 1
ATOM 725 O O . TRP A 1 96 ? -16.868 -2.907 4.544 1.00 98.44 96 TRP A O 1
ATOM 735 N N . ALA A 1 97 ? -14.648 -2.725 4.272 1.00 98.38 97 ALA A N 1
ATOM 736 C CA . ALA A 1 97 ? -14.380 -2.084 5.554 1.00 98.38 97 ALA A CA 1
ATOM 737 C C . ALA A 1 97 ? -15.103 -0.729 5.677 1.00 98.38 97 ALA A C 1
ATOM 739 O O . ALA A 1 97 ? -15.752 -0.451 6.692 1.00 98.38 97 ALA A O 1
ATOM 740 N N . ILE A 1 98 ? -15.079 0.089 4.619 1.00 98.12 98 ILE A N 1
ATOM 741 C CA . ILE A 1 98 ? -15.820 1.359 4.561 1.00 98.12 98 ILE A CA 1
ATOM 742 C C . ILE A 1 98 ? -17.327 1.096 4.616 1.00 98.12 98 ILE A C 1
ATOM 744 O O . ILE A 1 98 ? -18.032 1.722 5.404 1.00 98.12 98 ILE A O 1
ATOM 748 N N . ARG A 1 99 ? -17.835 0.131 3.841 1.00 98.00 99 ARG A N 1
ATOM 749 C CA . ARG A 1 99 ? -19.252 -0.261 3.856 1.00 98.00 99 ARG A CA 1
ATOM 750 C C . ARG A 1 99 ? -19.703 -0.699 5.249 1.00 98.00 99 ARG A C 1
ATOM 752 O O . ARG A 1 99 ? -20.777 -0.307 5.701 1.00 98.00 99 ARG A O 1
ATOM 759 N N . ARG A 1 100 ? -18.890 -1.511 5.928 1.00 97.75 100 ARG A N 1
ATOM 760 C CA . ARG A 1 100 ? -19.188 -2.082 7.247 1.00 97.75 100 ARG A CA 1
ATOM 761 C C . ARG A 1 100 ? -19.265 -1.018 8.340 1.00 97.75 100 ARG A C 1
ATOM 763 O O . ARG A 1 100 ? -20.093 -1.158 9.235 1.00 97.75 100 ARG A O 1
ATOM 770 N N . THR A 1 101 ? -18.419 0.008 8.263 1.00 97.81 101 THR A N 1
ATOM 771 C CA . THR A 1 101 ? -18.259 1.040 9.305 1.00 97.81 101 THR A CA 1
ATOM 772 C C . THR A 1 101 ? -19.012 2.338 9.017 1.00 97.81 101 THR A C 1
ATOM 774 O O . THR A 1 101 ? -19.362 3.066 9.940 1.00 97.81 101 THR A O 1
ATOM 777 N N . SER A 1 102 ? -19.262 2.648 7.743 1.00 96.88 102 SER A N 1
ATOM 778 C CA . SER A 1 102 ? -19.865 3.912 7.295 1.00 96.88 102 SER A CA 1
ATOM 779 C C . SER A 1 102 ? -21.182 3.737 6.527 1.00 96.88 102 SER A C 1
ATOM 781 O O . SER A 1 102 ? -21.782 4.734 6.130 1.00 96.88 102 SER A O 1
ATOM 783 N N . GLY A 1 103 ? -21.652 2.500 6.336 1.00 97.06 103 GLY A N 1
ATOM 784 C CA . GLY A 1 103 ? -22.942 2.180 5.723 1.00 97.06 103 GLY A CA 1
ATOM 785 C C . GLY A 1 103 ? -22.885 1.859 4.219 1.00 97.06 103 GLY A C 1
ATOM 786 O O . GLY A 1 103 ? -21.866 2.074 3.554 1.00 97.06 103 GLY A O 1
ATOM 787 N N . PRO A 1 104 ? -23.994 1.340 3.648 1.00 97.12 104 PRO A N 1
ATOM 788 C CA . PRO A 1 104 ? -24.052 0.857 2.267 1.00 97.12 104 PRO A CA 1
ATOM 789 C C . PRO A 1 104 ? -23.751 1.938 1.225 1.00 97.12 104 PRO A C 1
ATOM 791 O O . PRO A 1 104 ? -23.023 1.661 0.274 1.00 97.12 104 PRO A O 1
ATOM 794 N N . THR A 1 105 ? -24.249 3.160 1.427 1.00 97.12 105 THR A N 1
ATOM 795 C CA . THR A 1 105 ? -24.035 4.292 0.514 1.00 97.12 105 THR A CA 1
ATOM 796 C C . THR A 1 105 ? -22.566 4.708 0.459 1.00 97.12 105 THR A C 1
ATOM 798 O O . THR A 1 105 ? -22.026 4.899 -0.625 1.00 97.12 105 THR A O 1
ATOM 801 N N . ALA A 1 106 ? -21.885 4.784 1.609 1.00 96.75 106 ALA A N 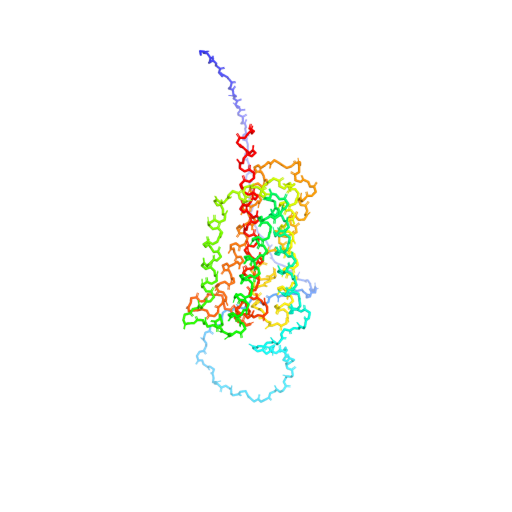1
ATOM 802 C CA . ALA A 1 106 ? -20.451 5.081 1.657 1.00 96.75 106 ALA A CA 1
ATOM 803 C C . ALA A 1 106 ? -19.627 3.984 0.968 1.00 96.75 106 ALA A C 1
ATOM 805 O O . ALA A 1 106 ? -18.699 4.283 0.222 1.00 96.75 106 ALA A O 1
ATOM 806 N N . GLY A 1 107 ? -20.006 2.717 1.169 1.00 97.75 107 GLY A N 1
ATOM 807 C CA . GLY A 1 107 ? -19.408 1.584 0.466 1.00 97.75 107 GLY A CA 1
ATOM 808 C C . GLY A 1 107 ? -19.575 1.661 -1.053 1.00 97.75 107 GLY A C 1
ATOM 809 O O . GLY A 1 107 ? -18.619 1.411 -1.778 1.00 97.75 107 GLY A O 1
ATOM 810 N N . LEU A 1 108 ? -20.760 2.045 -1.540 1.00 98.06 108 LEU A N 1
ATOM 811 C CA . LEU A 1 108 ? -21.013 2.225 -2.973 1.00 98.06 108 LEU A CA 1
ATOM 812 C C . LEU A 1 108 ? -20.127 3.329 -3.563 1.00 98.06 108 LEU A C 1
ATOM 814 O O . LEU A 1 108 ? -19.452 3.094 -4.561 1.00 98.06 108 LEU A O 1
ATOM 818 N N . TRP A 1 109 ? -20.070 4.501 -2.925 1.00 97.94 109 TRP A N 1
ATOM 819 C CA . TRP A 1 109 ? -19.208 5.596 -3.380 1.00 97.94 109 TRP A CA 1
ATOM 820 C C . TRP A 1 109 ? -17.725 5.228 -3.347 1.00 97.94 109 TRP A C 1
ATOM 822 O O . TRP A 1 109 ? -16.997 5.562 -4.279 1.00 97.94 109 TRP A O 1
ATOM 832 N N . ALA A 1 110 ? -17.279 4.495 -2.323 1.00 97.81 110 ALA A N 1
ATOM 833 C CA . ALA A 1 110 ? -15.916 3.976 -2.264 1.00 97.81 110 ALA A CA 1
ATOM 834 C C . ALA A 1 110 ? -15.631 2.992 -3.409 1.00 97.81 110 ALA A C 1
ATOM 836 O O . ALA A 1 110 ? -14.585 3.089 -4.044 1.00 97.81 110 ALA A O 1
ATOM 837 N N . ALA A 1 111 ? -16.567 2.087 -3.714 1.00 98.62 111 ALA A N 1
ATOM 838 C CA . ALA A 1 111 ? -16.440 1.142 -4.822 1.00 98.62 111 ALA A CA 1
ATOM 839 C C . ALA A 1 111 ? -16.364 1.858 -6.177 1.00 98.62 111 ALA A C 1
ATOM 841 O O . ALA A 1 111 ? -15.493 1.547 -6.988 1.00 98.62 111 ALA A O 1
ATOM 842 N N . MET A 1 112 ? -17.241 2.838 -6.408 1.00 98.56 112 MET A N 1
ATOM 843 C CA . MET A 1 112 ? -17.249 3.644 -7.630 1.00 98.56 112 MET A CA 1
ATOM 844 C C . MET A 1 112 ? -15.963 4.458 -7.767 1.00 98.56 112 MET A C 1
ATOM 846 O O . MET A 1 112 ? -15.343 4.435 -8.825 1.00 98.56 112 MET A O 1
ATOM 850 N N . GLY A 1 113 ? -15.534 5.128 -6.695 1.00 98.31 113 GLY A N 1
ATOM 851 C CA . GLY A 1 113 ? -14.304 5.916 -6.678 1.00 98.31 113 GLY A CA 1
ATOM 852 C C . GLY A 1 113 ? -13.064 5.062 -6.936 1.00 98.31 113 GLY A C 1
ATOM 853 O O . GLY A 1 113 ? -12.249 5.414 -7.784 1.00 98.31 113 GLY A O 1
ATOM 854 N N . LEU A 1 114 ? -12.950 3.907 -6.271 1.00 98.56 114 LEU A N 1
ATOM 855 C CA . LEU A 1 114 ? -11.857 2.963 -6.499 1.00 98.56 114 LEU A CA 1
ATOM 856 C C . LEU A 1 114 ? -11.876 2.418 -7.932 1.00 98.56 114 LEU A C 1
ATOM 858 O O . LEU A 1 114 ? -10.835 2.388 -8.578 1.00 98.56 114 LEU A O 1
ATOM 862 N N . SER A 1 115 ? -13.043 2.028 -8.446 1.00 98.69 115 SER A N 1
ATOM 863 C CA . SER A 1 115 ? -13.171 1.494 -9.809 1.00 98.69 115 SER A CA 1
ATOM 864 C C . SER A 1 115 ? -12.804 2.543 -10.856 1.00 98.69 115 SER A C 1
ATOM 866 O O . SER A 1 115 ? -12.042 2.250 -11.773 1.00 98.69 115 SER A O 1
ATOM 868 N N . ALA A 1 116 ? -13.283 3.780 -10.689 1.00 98.56 116 ALA A N 1
ATOM 869 C CA . ALA A 1 116 ? -12.936 4.900 -11.555 1.00 98.56 116 ALA A CA 1
ATOM 870 C C . ALA A 1 116 ? -11.431 5.197 -11.508 1.00 98.56 116 ALA A C 1
ATOM 872 O O . ALA A 1 116 ? -10.807 5.349 -12.553 1.00 98.56 116 ALA A O 1
ATOM 873 N N . TRP A 1 117 ? -10.828 5.208 -10.315 1.00 98.62 117 TRP A N 1
ATOM 874 C CA . TRP A 1 117 ? -9.387 5.392 -10.140 1.00 98.62 117 TRP A CA 1
ATOM 875 C C . TRP A 1 117 ? -8.568 4.283 -10.812 1.00 98.62 117 TRP A C 1
ATOM 877 O O . TRP A 1 117 ? -7.644 4.568 -11.574 1.00 98.62 117 TRP A O 1
ATOM 887 N N . MET A 1 118 ? -8.926 3.018 -10.580 1.00 98.69 118 MET A N 1
ATOM 888 C CA . MET A 1 118 ? -8.240 1.866 -11.168 1.00 98.69 118 MET A CA 1
ATOM 889 C C . MET A 1 118 ? -8.363 1.845 -12.692 1.00 98.69 118 MET A C 1
ATOM 891 O O . MET A 1 118 ? -7.364 1.590 -13.366 1.00 98.69 118 MET A O 1
ATOM 895 N N . ALA A 1 119 ? -9.549 2.147 -13.229 1.00 98.62 119 ALA A N 1
ATOM 896 C CA . ALA A 1 119 ? -9.785 2.254 -14.666 1.00 98.62 119 ALA A CA 1
ATOM 897 C C . ALA A 1 119 ? -8.996 3.416 -15.281 1.00 98.62 119 ALA A C 1
ATOM 899 O O . ALA A 1 119 ? -8.380 3.245 -16.328 1.00 98.62 119 ALA A O 1
ATOM 900 N N . TRP A 1 120 ? -8.958 4.570 -14.610 1.00 98.56 120 TRP A N 1
ATOM 901 C CA . TRP A 1 120 ? -8.212 5.739 -15.066 1.00 98.56 120 TRP A CA 1
ATOM 902 C C . TRP A 1 120 ? -6.706 5.470 -15.118 1.00 98.56 120 TRP A C 1
ATOM 904 O O . TRP A 1 120 ? -6.092 5.571 -16.176 1.00 98.56 120 TRP A O 1
ATOM 914 N N . VAL A 1 121 ? -6.105 5.057 -13.998 1.00 98.50 121 VAL A N 1
ATOM 915 C CA . VAL A 1 121 ? -4.659 4.788 -13.921 1.00 98.50 121 VAL A CA 1
ATOM 916 C C . VAL A 1 121 ? -4.266 3.594 -14.793 1.00 98.50 121 VAL A C 1
ATOM 918 O O . VAL A 1 121 ? -3.235 3.634 -15.462 1.00 98.50 121 VAL A O 1
ATOM 921 N N . GLY A 1 122 ? -5.099 2.551 -14.834 1.00 98.50 122 GLY A N 1
ATOM 922 C CA . GLY A 1 122 ? -4.898 1.402 -15.715 1.00 98.50 122 GLY A CA 1
ATOM 923 C C . GLY A 1 122 ? -4.955 1.794 -17.192 1.00 98.50 122 GLY A C 1
ATOM 924 O O . GLY A 1 122 ? -4.077 1.406 -17.954 1.00 98.50 122 GLY A O 1
ATOM 925 N N . GLY A 1 123 ? -5.926 2.622 -17.583 1.00 98.56 123 GLY A N 1
ATOM 926 C CA . GLY A 1 123 ? -6.046 3.159 -18.937 1.00 98.56 123 GLY A CA 1
ATOM 927 C C . GLY A 1 123 ? -4.835 3.999 -19.340 1.00 98.56 123 GLY A C 1
ATOM 928 O O . GLY A 1 123 ? -4.263 3.769 -20.402 1.00 98.56 123 GLY A O 1
ATOM 929 N N . LEU A 1 124 ? -4.375 4.904 -18.470 1.00 98.50 124 LEU A N 1
ATOM 930 C CA . LEU A 1 124 ? -3.158 5.689 -18.717 1.00 98.50 124 LEU A CA 1
ATOM 931 C C . LEU A 1 124 ? -1.913 4.803 -18.884 1.00 98.50 124 LEU A C 1
ATOM 933 O O . LEU A 1 124 ? -1.071 5.087 -19.735 1.00 98.50 124 LEU A O 1
ATOM 937 N N . ALA A 1 125 ? -1.801 3.722 -18.107 1.00 97.81 125 ALA A N 1
ATOM 938 C CA . ALA A 1 125 ? -0.715 2.755 -18.249 1.00 97.81 125 ALA A CA 1
ATOM 939 C C . ALA A 1 125 ? -0.801 1.961 -19.565 1.00 97.81 125 ALA A C 1
ATOM 941 O O . ALA A 1 125 ? 0.219 1.757 -20.216 1.00 97.81 125 ALA A O 1
ATOM 942 N N . ILE A 1 126 ? -2.002 1.543 -19.986 1.00 97.88 126 ILE A N 1
ATOM 943 C CA . ILE A 1 126 ? -2.229 0.847 -21.268 1.00 97.88 126 ILE A CA 1
ATOM 944 C C . ILE A 1 126 ? -1.859 1.746 -22.452 1.00 97.88 126 ILE A C 1
ATOM 946 O O . ILE A 1 126 ? -1.246 1.284 -23.409 1.00 97.88 126 ILE A O 1
ATOM 950 N N . LEU A 1 127 ? -2.184 3.038 -22.370 1.00 97.75 127 LEU A N 1
ATOM 951 C CA . LEU A 1 127 ? -1.828 4.032 -23.385 1.00 97.75 127 LEU A CA 1
ATOM 952 C C . LEU A 1 127 ? -0.325 4.367 -23.408 1.00 97.75 127 LEU A C 1
ATOM 954 O O . LEU A 1 127 ? 0.101 5.176 -24.227 1.00 97.75 127 LEU A O 1
ATOM 958 N N . GLY A 1 128 ? 0.477 3.809 -22.492 1.00 96.38 128 GLY A N 1
ATOM 959 C CA . GLY A 1 128 ? 1.901 4.125 -22.351 1.00 96.38 128 GLY A CA 1
ATOM 960 C C . GLY A 1 128 ? 2.172 5.537 -21.823 1.00 96.38 128 GLY A C 1
ATOM 961 O O . GLY A 1 128 ? 3.325 5.955 -21.757 1.00 96.38 128 GLY A O 1
ATOM 962 N N . PHE A 1 129 ? 1.137 6.280 -21.414 1.00 97.62 129 PHE A N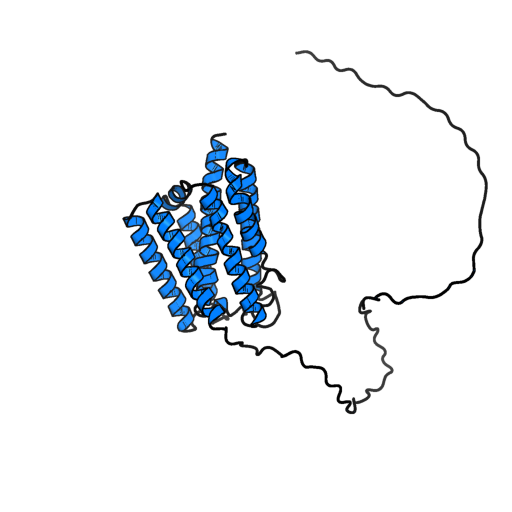 1
ATOM 963 C CA . PHE A 1 129 ? 1.280 7.653 -20.926 1.00 97.62 129 PHE A CA 1
ATOM 964 C C . PHE A 1 129 ? 2.150 7.716 -19.668 1.00 97.62 129 PHE A C 1
ATOM 966 O O . PHE A 1 129 ? 2.910 8.663 -19.499 1.00 97.62 129 PHE A O 1
ATOM 973 N N . LEU A 1 130 ? 2.056 6.711 -18.794 1.00 97.19 130 LEU A N 1
ATOM 974 C CA . LEU A 1 130 ? 2.819 6.661 -17.545 1.00 97.19 130 LEU A CA 1
ATOM 975 C C . LEU A 1 130 ? 4.263 6.171 -17.723 1.00 97.19 130 LEU A C 1
ATOM 977 O O . LEU A 1 130 ? 5.083 6.426 -16.846 1.00 97.19 130 LEU A O 1
ATOM 981 N N . ASP A 1 131 ? 4.595 5.529 -18.847 1.00 95.06 131 ASP A N 1
ATOM 982 C CA . ASP A 1 131 ? 5.942 5.015 -19.158 1.00 95.06 131 ASP A CA 1
ATOM 983 C C . ASP A 1 131 ? 6.816 6.075 -19.862 1.00 95.06 131 ASP A C 1
ATOM 985 O O . ASP A 1 131 ? 7.675 5.784 -20.692 1.00 95.06 131 ASP A O 1
ATOM 989 N N . GLN A 1 132 ? 6.565 7.346 -19.540 1.00 95.31 132 GLN A N 1
ATOM 990 C CA . GLN A 1 132 ? 7.368 8.492 -19.954 1.00 95.31 132 GLN A CA 1
ATOM 991 C C . GLN A 1 132 ? 8.130 9.007 -18.738 1.00 95.31 132 GLN A C 1
ATOM 993 O O . GLN A 1 132 ? 7.528 9.314 -17.708 1.00 95.31 132 GLN A O 1
ATOM 998 N N . TRP A 1 133 ? 9.457 9.084 -18.855 1.00 94.44 133 TRP A N 1
ATOM 999 C CA . TRP A 1 133 ? 10.353 9.304 -17.714 1.00 94.44 133 TRP A CA 1
ATOM 1000 C C . TRP A 1 133 ? 11.097 10.642 -17.729 1.00 94.44 133 TRP A C 1
ATOM 1002 O O . TRP A 1 133 ? 11.789 10.973 -16.765 1.00 94.44 133 TRP A O 1
ATOM 1012 N N . ASN A 1 134 ? 10.917 11.438 -18.785 1.00 92.56 134 ASN A N 1
ATOM 1013 C CA . ASN A 1 134 ? 11.505 12.765 -18.920 1.00 92.56 134 ASN A CA 1
ATOM 1014 C C . ASN A 1 134 ? 10.513 13.753 -19.579 1.00 92.56 134 ASN A C 1
ATOM 1016 O O . ASN A 1 134 ? 10.502 13.851 -20.807 1.00 92.56 134 ASN A O 1
ATOM 1020 N N . PRO A 1 135 ? 9.689 14.476 -18.792 1.00 91.88 135 PRO A N 1
ATOM 1021 C CA . PRO A 1 135 ? 9.539 14.373 -17.336 1.00 91.88 135 PRO A CA 1
ATOM 1022 C C . PRO A 1 135 ? 8.793 13.089 -16.912 1.00 91.88 135 PRO A C 1
ATOM 1024 O O . PRO A 1 135 ? 8.028 12.535 -17.698 1.00 91.88 135 PRO A O 1
ATOM 1027 N N . PRO A 1 136 ? 8.986 12.590 -15.677 1.00 93.94 136 PRO A N 1
ATOM 1028 C CA . PRO A 1 136 ? 8.381 11.335 -15.241 1.00 93.94 136 PRO A CA 1
ATOM 1029 C C . PRO A 1 136 ? 6.890 11.470 -14.920 1.00 93.94 136 PRO A C 1
ATOM 1031 O O . PRO A 1 136 ? 6.509 11.977 -13.865 1.00 93.94 136 PRO A O 1
ATOM 1034 N N . HIS A 1 137 ? 6.025 10.953 -15.793 1.00 96.25 137 HIS A N 1
ATOM 1035 C CA . HIS A 1 137 ? 4.568 11.048 -15.636 1.00 96.25 137 HIS A CA 1
ATOM 1036 C C . HIS A 1 137 ? 4.028 10.260 -14.435 1.00 96.25 137 HIS A C 1
ATOM 1038 O O . HIS A 1 137 ? 3.026 10.659 -13.839 1.00 96.25 137 HIS A O 1
ATOM 1044 N N . MET A 1 138 ? 4.720 9.198 -14.001 1.00 96.06 138 MET A N 1
ATOM 1045 C CA . MET A 1 138 ? 4.384 8.463 -12.770 1.00 96.06 138 MET A CA 1
ATOM 1046 C C . MET A 1 138 ? 4.330 9.352 -11.519 1.00 96.06 138 MET A C 1
ATOM 1048 O O . MET A 1 138 ? 3.638 9.021 -10.555 1.00 96.06 138 MET A O 1
ATOM 1052 N N . PHE A 1 139 ? 4.994 10.510 -11.523 1.00 95.62 139 PHE A N 1
ATOM 1053 C CA . PHE A 1 139 ? 4.901 11.477 -10.429 1.00 95.62 139 PHE A CA 1
ATOM 1054 C C . PHE A 1 139 ? 3.505 12.060 -10.246 1.00 95.62 139 PHE A C 1
ATOM 1056 O O . PHE A 1 139 ? 3.139 12.380 -9.119 1.00 95.62 139 PHE A O 1
ATOM 1063 N N . LEU A 1 140 ? 2.695 12.122 -11.304 1.00 97.12 140 LEU A N 1
ATOM 1064 C CA . LEU A 1 140 ? 1.294 12.525 -11.201 1.00 97.12 140 LEU A CA 1
ATOM 1065 C C . LEU A 1 140 ? 0.494 11.520 -10.362 1.00 97.12 140 LEU A C 1
ATOM 1067 O O . LEU A 1 140 ? -0.320 11.920 -9.532 1.00 97.12 140 LEU A O 1
ATOM 1071 N N . VAL A 1 141 ? 0.771 10.219 -10.519 1.00 97.44 141 VAL A N 1
ATOM 1072 C CA . VAL A 1 141 ? 0.133 9.155 -9.728 1.00 97.44 141 VAL A CA 1
ATOM 1073 C C . VAL A 1 141 ? 0.560 9.257 -8.265 1.00 97.44 141 VAL A C 1
ATOM 1075 O O . VAL A 1 141 ? -0.293 9.265 -7.382 1.00 97.44 141 VAL A O 1
ATOM 1078 N N . PHE A 1 142 ? 1.859 9.410 -7.989 1.00 96.50 142 PHE A N 1
ATOM 1079 C CA . PHE A 1 142 ? 2.344 9.586 -6.615 1.00 96.50 142 PHE A CA 1
ATOM 1080 C C . PHE A 1 142 ? 1.802 10.860 -5.957 1.00 96.50 142 PHE A C 1
ATOM 1082 O O . PHE A 1 142 ? 1.368 10.810 -4.807 1.00 96.50 142 PHE A O 1
ATOM 1089 N N . ALA A 1 143 ? 1.756 11.983 -6.677 1.00 97.62 143 ALA A N 1
ATOM 1090 C CA . ALA A 1 143 ? 1.171 13.224 -6.177 1.00 97.62 143 ALA A CA 1
ATOM 1091 C C . ALA A 1 143 ? -0.320 13.049 -5.846 1.00 97.62 143 ALA A C 1
ATOM 1093 O O . ALA A 1 143 ? -0.755 13.444 -4.766 1.00 97.62 143 ALA A O 1
ATOM 1094 N N . ALA A 1 144 ? -1.088 12.393 -6.722 1.00 97.94 144 ALA A N 1
ATOM 1095 C CA . ALA A 1 144 ? -2.494 12.088 -6.474 1.00 97.94 144 ALA A CA 1
ATOM 1096 C C . ALA A 1 144 ? -2.686 11.194 -5.237 1.00 97.94 144 ALA A C 1
ATOM 1098 O O . ALA A 1 144 ? -3.564 11.471 -4.421 1.00 97.94 144 ALA A O 1
ATOM 1099 N N . ILE A 1 145 ? -1.835 10.178 -5.045 1.00 97.88 145 ILE A N 1
ATOM 1100 C CA . ILE A 1 145 ? -1.843 9.323 -3.846 1.00 97.88 145 ILE A CA 1
ATOM 1101 C C . ILE A 1 145 ? -1.580 10.153 -2.584 1.00 97.88 145 ILE A C 1
ATOM 1103 O O . ILE A 1 145 ? -2.305 10.014 -1.600 1.00 97.88 145 ILE A O 1
ATOM 1107 N N . LEU A 1 146 ? -0.577 11.035 -2.597 1.00 97.62 146 LEU A N 1
ATOM 1108 C CA . LEU A 1 146 ? -0.254 11.887 -1.447 1.00 97.62 146 LEU A CA 1
ATOM 1109 C C . LEU A 1 146 ? -1.400 12.846 -1.108 1.00 97.62 146 LEU A C 1
ATOM 1111 O O . LEU A 1 146 ? -1.771 12.965 0.061 1.00 97.62 146 LEU A O 1
ATOM 1115 N N . VAL A 1 147 ? -1.994 13.486 -2.119 1.00 98.31 147 VAL A N 1
ATOM 1116 C CA . VAL A 1 147 ? -3.169 14.355 -1.950 1.00 98.31 147 VAL A CA 1
ATOM 1117 C C . VAL A 1 147 ? -4.341 13.560 -1.380 1.00 98.31 147 VAL A C 1
ATOM 1119 O O . VAL A 1 147 ? -4.953 13.993 -0.402 1.00 98.31 147 VAL A O 1
ATOM 1122 N N . PHE A 1 148 ? -4.618 12.375 -1.931 1.00 97.88 148 PHE A N 1
ATOM 1123 C CA . PHE A 1 148 ? -5.666 11.490 -1.436 1.00 97.88 148 PHE A CA 1
ATOM 1124 C C . PHE A 1 148 ? -5.429 11.097 0.023 1.00 97.88 148 PHE A C 1
ATOM 1126 O O . PHE A 1 148 ? -6.339 11.244 0.829 1.00 97.88 148 PHE A O 1
ATOM 1133 N N . LEU A 1 149 ? -4.227 10.649 0.396 1.00 97.75 149 LEU A N 1
ATOM 1134 C CA . LEU A 1 149 ? -3.913 10.242 1.768 1.00 97.75 149 LEU A CA 1
ATOM 1135 C C . LEU A 1 149 ? -4.005 11.420 2.747 1.00 97.75 149 LEU A C 1
ATOM 1137 O O . LEU A 1 149 ? -4.562 11.270 3.835 1.00 97.75 149 LEU A O 1
ATOM 1141 N N . ALA A 1 150 ? -3.520 12.604 2.362 1.00 97.75 150 ALA A N 1
ATOM 1142 C CA . ALA A 1 150 ? -3.622 13.812 3.178 1.00 97.75 150 ALA A CA 1
ATOM 1143 C C . ALA A 1 150 ? -5.082 14.246 3.386 1.00 97.75 150 ALA A C 1
ATOM 1145 O O . ALA A 1 150 ? -5.465 14.636 4.496 1.00 97.75 150 ALA A O 1
ATOM 1146 N N . TRP A 1 151 ? -5.904 14.159 2.339 1.00 97.62 151 TRP A N 1
ATOM 1147 C CA . TRP A 1 151 ? -7.340 14.407 2.414 1.00 97.62 151 TRP A CA 1
ATOM 1148 C C . TRP A 1 151 ? -8.045 13.349 3.272 1.00 97.62 151 TRP A C 1
ATOM 1150 O O . TRP A 1 151 ? -8.725 13.706 4.236 1.00 97.62 151 TRP A O 1
ATOM 1160 N N . ALA A 1 152 ? -7.829 12.063 2.979 1.00 95.56 152 ALA A N 1
ATOM 1161 C CA . ALA A 1 152 ? -8.422 10.904 3.642 1.00 95.56 152 ALA A CA 1
ATOM 1162 C C . ALA A 1 152 ? -8.117 10.884 5.142 1.00 95.56 152 ALA A C 1
ATOM 1164 O O . ALA A 1 152 ? -9.015 10.644 5.947 1.00 95.56 152 ALA A O 1
ATOM 1165 N N . ALA A 1 153 ? -6.890 11.222 5.549 1.00 95.38 153 ALA A N 1
ATOM 1166 C CA . ALA A 1 153 ? -6.481 11.274 6.954 1.00 95.38 153 ALA A CA 1
ATOM 1167 C C . ALA A 1 153 ? -7.333 12.222 7.822 1.00 95.38 153 ALA A C 1
ATOM 1169 O O . ALA A 1 153 ? -7.334 12.095 9.052 1.00 95.38 153 ALA A O 1
ATOM 1170 N N . ARG A 1 154 ? -8.051 13.165 7.196 1.00 95.12 154 ARG A N 1
ATOM 1171 C CA . ARG A 1 154 ? -8.921 14.159 7.842 1.00 95.12 154 ARG A CA 1
ATOM 1172 C C . ARG A 1 154 ? -10.412 13.840 7.721 1.00 95.12 154 ARG A C 1
ATOM 1174 O O . ARG A 1 154 ? -11.223 14.575 8.272 1.00 95.12 154 ARG A O 1
ATOM 1181 N N . GLN A 1 155 ? -10.785 12.773 7.016 1.00 94.94 155 GLN A N 1
ATOM 1182 C CA . GLN A 1 155 ? -12.189 12.469 6.761 1.00 94.94 155 GLN A CA 1
ATOM 1183 C C . GLN A 1 155 ? -12.847 11.667 7.896 1.00 94.94 155 GLN A C 1
ATOM 1185 O O . GLN A 1 155 ? -12.208 10.780 8.471 1.00 94.94 155 GLN A O 1
ATOM 1190 N N . PRO A 1 156 ? -14.153 11.880 8.163 1.00 93.25 156 PRO A N 1
ATOM 1191 C CA . PRO A 1 156 ? -14.891 11.125 9.180 1.00 93.25 156 PRO A CA 1
ATOM 1192 C C . PRO A 1 156 ? -14.943 9.613 8.921 1.00 93.25 156 PRO A C 1
ATOM 1194 O O . PRO A 1 156 ? -14.963 8.820 9.858 1.00 93.25 156 PRO A O 1
ATOM 1197 N N . TRP A 1 157 ? -14.954 9.179 7.657 1.00 93.38 157 TRP A N 1
ATOM 1198 C CA . TRP A 1 157 ? -14.989 7.750 7.326 1.00 93.38 157 TRP A CA 1
ATOM 1199 C C . TRP A 1 157 ? -13.697 7.026 7.738 1.00 93.38 157 TRP A C 1
ATOM 1201 O O . TRP A 1 157 ? -13.756 5.877 8.164 1.00 93.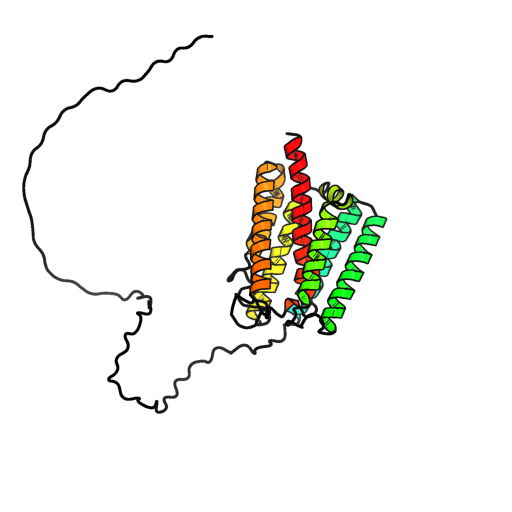38 157 TRP A O 1
ATOM 1211 N N . THR A 1 158 ? -12.548 7.704 7.705 1.00 94.69 158 THR A N 1
ATOM 1212 C CA . THR A 1 158 ? -11.258 7.157 8.163 1.00 94.69 158 THR A CA 1
ATOM 1213 C C . THR A 1 158 ? -11.252 6.931 9.668 1.00 94.69 158 THR A C 1
ATOM 1215 O O . THR A 1 158 ? -10.696 5.957 10.164 1.00 94.69 158 THR A O 1
ATOM 1218 N N . GLU A 1 159 ? -11.905 7.815 10.415 1.00 94.12 159 GLU A N 1
ATOM 1219 C CA . GLU A 1 159 ? -12.123 7.624 11.844 1.00 94.12 159 GLU A CA 1
ATOM 1220 C C . GLU A 1 159 ? -13.048 6.440 12.129 1.00 94.12 159 GLU A C 1
ATOM 1222 O O . GLU A 1 159 ? -12.741 5.619 12.991 1.00 94.12 159 GLU A O 1
ATOM 1227 N N . ARG A 1 160 ? -14.131 6.297 11.356 1.00 97.00 160 ARG A N 1
ATOM 1228 C CA . ARG A 1 160 ? -15.041 5.149 11.466 1.00 97.00 160 ARG A CA 1
ATOM 1229 C C . ARG A 1 160 ? -14.344 3.825 11.162 1.00 97.00 160 ARG A C 1
ATOM 1231 O O . ARG A 1 160 ? -14.643 2.840 11.829 1.00 97.00 160 ARG A O 1
ATOM 1238 N N . LEU A 1 161 ? -13.380 3.786 10.240 1.00 97.75 161 LEU A N 1
ATOM 1239 C CA . LEU A 1 161 ? -12.559 2.589 10.014 1.00 97.75 161 LEU A CA 1
ATOM 1240 C C . LEU A 1 161 ? -11.808 2.136 11.276 1.00 97.75 161 LEU A C 1
ATOM 1242 O O . LEU A 1 161 ? -11.635 0.938 11.477 1.00 97.75 161 LEU A O 1
ATOM 1246 N N . GLY A 1 162 ? -11.433 3.064 12.161 1.00 96.88 162 GLY A N 1
ATOM 1247 C CA . GLY A 1 162 ? -10.791 2.753 13.441 1.00 96.88 162 GLY A CA 1
ATOM 1248 C C . GLY A 1 162 ? -11.674 1.960 14.415 1.00 96.88 162 GLY A C 1
ATOM 1249 O O . GLY A 1 162 ? -11.160 1.411 15.383 1.00 96.88 162 GLY A O 1
ATOM 1250 N N . THR A 1 163 ? -12.985 1.864 14.165 1.00 96.69 163 THR A N 1
ATOM 1251 C CA . THR A 1 163 ? -13.919 1.056 14.976 1.00 96.69 163 THR A CA 1
ATOM 1252 C C . THR A 1 163 ? -13.855 -0.441 14.666 1.00 96.69 163 THR A C 1
ATOM 1254 O O . THR A 1 163 ? -14.453 -1.246 15.380 1.00 96.69 163 THR A O 1
ATOM 1257 N N . LEU A 1 164 ? -13.142 -0.836 13.604 1.00 97.62 164 LEU A N 1
ATOM 1258 C CA . LEU A 1 164 ? -12.910 -2.243 13.302 1.00 97.62 164 LEU A CA 1
ATOM 1259 C C . LEU A 1 164 ? -12.104 -2.917 14.421 1.00 97.62 164 LEU A C 1
ATOM 1261 O O . LEU A 1 164 ? -11.332 -2.251 15.117 1.00 97.62 164 LEU A O 1
ATOM 1265 N N . PRO A 1 165 ? -12.233 -4.248 14.579 1.00 97.31 165 PRO A N 1
ATOM 1266 C CA . PRO A 1 165 ? -11.424 -4.988 15.534 1.00 97.31 165 PRO A CA 1
ATOM 1267 C C . PRO A 1 165 ? -9.934 -4.693 15.339 1.00 97.31 165 PRO A C 1
ATOM 1269 O O . PRO A 1 165 ? -9.429 -4.752 14.218 1.00 97.31 165 PRO A O 1
ATOM 1272 N N . LEU A 1 166 ? -9.216 -4.430 16.434 1.00 97.25 166 LEU A N 1
ATOM 1273 C CA . LEU A 1 166 ? -7.787 -4.095 16.399 1.00 97.25 166 LEU A CA 1
ATOM 1274 C C . LEU A 1 166 ? -6.953 -5.154 15.657 1.00 97.25 166 LEU A C 1
ATOM 1276 O O . LEU A 1 166 ? -6.046 -4.818 14.900 1.00 97.25 166 LEU A O 1
ATOM 1280 N N . ALA A 1 167 ? -7.323 -6.429 15.810 1.00 97.62 167 ALA A N 1
ATOM 1281 C CA . ALA A 1 167 ? -6.701 -7.548 15.107 1.00 97.62 167 ALA A CA 1
ATOM 1282 C C . ALA A 1 167 ? -6.832 -7.412 13.582 1.00 97.62 167 ALA A C 1
ATOM 1284 O O . ALA A 1 167 ? -5.885 -7.689 12.856 1.00 97.62 167 ALA A O 1
ATOM 1285 N N . TRP A 1 168 ? -7.969 -6.909 13.092 1.00 97.75 168 TRP A N 1
ATOM 1286 C CA . TRP A 1 168 ? -8.164 -6.641 11.669 1.00 97.75 168 TRP A CA 1
ATOM 1287 C C . TRP A 1 168 ? -7.268 -5.493 11.195 1.00 97.75 168 TRP A C 1
ATOM 1289 O O . TRP A 1 168 ? -6.610 -5.626 10.171 1.00 97.75 168 TRP A O 1
ATOM 1299 N N . LEU A 1 169 ? -7.185 -4.392 11.953 1.00 98.06 169 LEU A N 1
ATOM 1300 C CA . LEU A 1 169 ? -6.358 -3.229 11.593 1.00 98.06 169 LEU A CA 1
ATOM 1301 C C . LEU A 1 169 ? -4.862 -3.570 11.519 1.00 98.06 169 LEU A C 1
ATOM 1303 O O . LEU A 1 169 ? -4.180 -3.140 10.591 1.00 98.06 169 LEU A O 1
ATOM 1307 N N . VAL A 1 170 ? -4.362 -4.360 12.473 1.00 98.25 170 VAL A N 1
ATOM 1308 C CA . VAL A 1 170 ? -2.976 -4.854 12.475 1.00 98.25 170 VAL A CA 1
ATOM 1309 C C . VAL A 1 170 ? -2.785 -5.893 11.375 1.00 98.25 170 VAL A C 1
ATOM 1311 O O . VAL A 1 170 ? -1.918 -5.732 10.518 1.00 98.25 170 VAL A O 1
ATOM 1314 N N . GLY A 1 171 ? -3.632 -6.925 11.351 1.00 98.06 171 GLY A N 1
ATOM 1315 C CA . GLY A 1 171 ? -3.558 -8.031 10.401 1.00 98.06 171 GLY A CA 1
ATOM 1316 C C . GLY A 1 171 ? -3.716 -7.604 8.943 1.00 98.06 171 GLY A C 1
ATOM 1317 O O . GLY A 1 171 ? -3.178 -8.274 8.065 1.00 98.06 171 GLY A O 1
ATOM 1318 N N . PHE A 1 172 ? -4.366 -6.470 8.664 1.00 98.44 172 PHE A N 1
ATOM 1319 C CA . PHE A 1 172 ? -4.485 -5.920 7.315 1.00 98.44 172 PHE A CA 1
ATOM 1320 C C . PHE A 1 172 ? -3.117 -5.737 6.643 1.00 98.44 172 PHE A C 1
ATOM 1322 O O . PHE A 1 172 ? -2.985 -6.034 5.466 1.00 98.44 172 PHE A O 1
ATOM 1329 N N . GLN A 1 173 ? -2.063 -5.369 7.378 1.00 98.38 173 GLN A N 1
ATOM 1330 C CA . GLN A 1 173 ? -0.718 -5.207 6.803 1.00 98.38 173 GLN A CA 1
ATOM 1331 C C . GLN A 1 173 ? -0.100 -6.525 6.286 1.00 98.38 173 GLN A C 1
ATOM 1333 O O . GLN A 1 173 ? 0.855 -6.488 5.510 1.00 98.38 173 GLN A O 1
ATOM 1338 N N . SER A 1 174 ? -0.655 -7.690 6.646 1.00 98.38 174 SER A N 1
ATOM 1339 C CA . SER A 1 174 ? -0.152 -9.003 6.209 1.00 98.38 174 SER A CA 1
ATOM 1340 C C . SER A 1 174 ? -0.287 -9.264 4.705 1.00 98.38 174 SER A C 1
ATOM 1342 O O . SER A 1 174 ? 0.473 -10.076 4.176 1.00 98.38 174 SER A O 1
ATOM 1344 N N . PHE A 1 175 ? -1.157 -8.544 3.974 1.00 98.38 175 PHE A N 1
ATOM 1345 C CA . PHE A 1 175 ? -1.255 -8.709 2.512 1.00 98.38 175 PHE A CA 1
ATOM 1346 C C . PHE A 1 175 ? 0.085 -8.427 1.812 1.00 98.38 175 PHE A C 1
ATOM 1348 O O . PHE A 1 175 ? 0.338 -8.951 0.726 1.00 98.38 175 PHE A O 1
ATOM 1355 N N . ARG A 1 176 ? 0.965 -7.639 2.447 1.00 97.75 176 ARG A N 1
ATOM 1356 C CA . ARG A 1 176 ? 2.308 -7.317 1.952 1.00 97.75 176 ARG A CA 1
ATOM 1357 C C . ARG A 1 176 ? 3.183 -8.553 1.777 1.00 97.75 176 ARG A C 1
ATOM 1359 O O . ARG A 1 176 ? 4.025 -8.540 0.896 1.00 97.75 176 ARG A O 1
ATOM 1366 N N . ILE A 1 177 ? 2.930 -9.645 2.506 1.00 98.12 177 ILE A N 1
ATOM 1367 C CA . ILE A 1 177 ? 3.607 -10.931 2.264 1.00 98.12 177 ILE A CA 1
ATOM 1368 C C . ILE A 1 177 ? 3.352 -11.397 0.824 1.00 98.12 177 ILE A C 1
ATOM 1370 O O . ILE A 1 177 ? 4.281 -11.776 0.118 1.00 98.12 177 ILE A O 1
ATOM 1374 N N . VAL A 1 178 ? 2.098 -11.328 0.366 1.00 98.19 178 VAL A N 1
ATOM 1375 C CA . VAL A 1 178 ? 1.724 -11.748 -0.992 1.00 98.19 178 VAL A CA 1
ATOM 1376 C C . VAL A 1 178 ? 2.320 -10.801 -2.033 1.00 98.19 178 VAL A C 1
ATOM 1378 O O . VAL A 1 178 ? 2.842 -11.264 -3.043 1.00 98.19 178 VAL A O 1
ATOM 1381 N N . VAL A 1 179 ? 2.297 -9.488 -1.770 1.00 98.00 179 VAL A N 1
ATOM 1382 C CA . VAL A 1 179 ? 2.954 -8.486 -2.633 1.00 98.00 179 VAL A CA 1
ATOM 1383 C C . VAL A 1 179 ? 4.430 -8.808 -2.803 1.00 98.00 179 VAL A C 1
ATOM 1385 O O . VAL A 1 179 ? 4.943 -8.792 -3.915 1.00 98.00 179 VAL A O 1
ATOM 1388 N N . GLU A 1 180 ? 5.095 -9.133 -1.703 1.00 97.38 180 GLU A N 1
ATOM 1389 C CA . GLU A 1 180 ? 6.528 -9.353 -1.670 1.00 97.38 180 GLU A CA 1
ATOM 1390 C C . GLU A 1 180 ? 6.912 -10.642 -2.403 1.00 97.38 180 GLU A C 1
ATOM 1392 O O . GLU A 1 180 ? 7.859 -10.643 -3.186 1.00 97.38 180 GLU A O 1
ATOM 1397 N N . ILE A 1 181 ? 6.109 -11.706 -2.275 1.00 97.88 181 ILE A N 1
ATOM 1398 C CA . ILE A 1 181 ? 6.243 -12.932 -3.083 1.00 97.88 181 ILE A CA 1
ATOM 1399 C C . ILE A 1 181 ? 6.123 -12.622 -4.583 1.00 97.88 181 ILE A C 1
ATOM 1401 O O . ILE A 1 181 ? 6.937 -13.104 -5.374 1.00 97.88 181 ILE A O 1
ATOM 1405 N N . LEU A 1 182 ? 5.143 -11.803 -4.984 1.00 98.06 182 LEU A N 1
ATOM 1406 C CA . LEU A 1 182 ? 4.976 -11.395 -6.383 1.00 98.06 182 LEU A CA 1
ATOM 1407 C C . LEU A 1 182 ? 6.143 -10.529 -6.872 1.00 98.06 182 LEU A C 1
ATOM 1409 O O . LEU A 1 182 ? 6.615 -10.714 -7.989 1.00 98.06 182 LEU A O 1
ATOM 1413 N N . LEU A 1 183 ? 6.638 -9.611 -6.045 1.00 97.31 183 LEU A N 1
ATOM 1414 C CA . LEU A 1 183 ? 7.784 -8.766 -6.374 1.00 97.31 183 LEU A CA 1
ATOM 1415 C C . LEU A 1 183 ? 9.073 -9.577 -6.520 1.00 97.31 183 LEU A C 1
ATOM 1417 O O . LEU A 1 183 ? 9.811 -9.388 -7.484 1.00 97.31 183 LEU A O 1
ATOM 1421 N N . HIS A 1 184 ? 9.307 -10.552 -5.645 1.00 96.94 184 HIS A N 1
ATOM 1422 C CA . HIS A 1 184 ? 10.433 -11.467 -5.787 1.00 96.94 184 HIS A CA 1
ATOM 1423 C C . HIS A 1 184 ? 10.342 -12.307 -7.063 1.00 96.94 184 HIS A C 1
ATOM 1425 O O . HIS A 1 184 ? 11.340 -12.463 -7.766 1.00 96.94 184 HIS A O 1
ATOM 1431 N N . ALA A 1 185 ? 9.150 -12.802 -7.411 1.00 96.62 185 ALA A N 1
ATOM 1432 C CA . ALA A 1 185 ? 8.931 -13.462 -8.696 1.00 96.62 185 ALA A CA 1
ATOM 1433 C C . ALA A 1 185 ? 9.218 -12.511 -9.873 1.00 96.62 185 ALA A C 1
ATOM 1435 O O . ALA A 1 185 ? 9.941 -12.892 -10.790 1.00 96.62 185 ALA A O 1
ATOM 1436 N N . ALA A 1 186 ? 8.762 -11.255 -9.810 1.00 96.56 186 ALA A N 1
ATOM 1437 C CA . ALA A 1 186 ? 9.043 -10.246 -10.832 1.00 96.56 186 ALA A CA 1
ATOM 1438 C C . ALA A 1 186 ? 10.545 -9.966 -11.000 1.00 96.56 186 ALA A C 1
ATOM 1440 O O . ALA A 1 186 ? 11.011 -9.793 -12.126 1.00 96.56 186 ALA A O 1
ATOM 1441 N N . VAL A 1 187 ? 11.317 -9.947 -9.908 1.00 95.69 187 VAL A N 1
ATOM 1442 C CA . VAL A 1 187 ? 12.782 -9.816 -9.965 1.00 95.69 187 VAL A CA 1
ATOM 1443 C C . VAL A 1 187 ? 13.415 -11.056 -10.597 1.00 95.69 187 VAL A C 1
ATOM 1445 O O . VAL A 1 187 ? 14.264 -10.927 -11.476 1.00 95.69 187 VAL A O 1
ATOM 1448 N N . ARG A 1 188 ? 12.984 -12.264 -10.210 1.00 95.44 188 ARG A N 1
ATOM 1449 C CA . ARG A 1 188 ? 13.497 -13.522 -10.787 1.00 95.44 188 ARG A CA 1
ATOM 1450 C C . ARG A 1 188 ? 13.197 -13.663 -12.277 1.00 95.44 188 ARG A C 1
ATOM 1452 O O . ARG A 1 188 ? 14.001 -14.243 -12.999 1.00 95.44 188 ARG A O 1
ATOM 1459 N N . GLU A 1 189 ? 12.063 -13.137 -12.724 1.00 95.19 189 GLU A N 1
ATOM 1460 C CA . GLU A 1 189 ? 11.687 -13.084 -14.137 1.00 95.19 189 GLU A CA 1
ATOM 1461 C C . GLU A 1 189 ? 12.410 -11.963 -14.904 1.00 95.19 189 GLU A C 1
ATOM 1463 O O . GLU A 1 189 ? 12.320 -11.921 -16.123 1.00 95.19 189 GLU A O 1
ATOM 1468 N N . GLY A 1 190 ? 13.146 -11.066 -14.234 1.00 94.00 190 GLY A N 1
ATOM 1469 C CA . GLY A 1 190 ? 13.814 -9.923 -14.869 1.00 94.00 190 GLY A CA 1
ATOM 1470 C C . GLY A 1 190 ? 12.859 -8.809 -15.303 1.00 94.00 190 GLY A C 1
ATOM 1471 O O . GLY A 1 190 ? 13.188 -8.026 -16.190 1.00 94.00 190 GLY A O 1
ATOM 1472 N N . VAL A 1 191 ? 11.668 -8.748 -14.702 1.00 94.69 191 VAL A N 1
ATOM 1473 C CA . VAL A 1 191 ? 10.653 -7.711 -14.941 1.00 94.69 191 VAL A CA 1
ATOM 1474 C C . VAL A 1 191 ? 10.872 -6.516 -14.015 1.00 94.69 191 VAL A C 1
ATOM 1476 O O . VAL A 1 191 ? 10.723 -5.372 -14.442 1.00 94.69 191 VAL A O 1
ATOM 1479 N N . ALA A 1 192 ? 11.209 -6.777 -12.750 1.00 95.31 192 ALA A N 1
ATOM 1480 C CA . ALA A 1 192 ? 11.424 -5.761 -11.724 1.00 95.31 192 ALA A CA 1
ATOM 1481 C C . ALA A 1 192 ? 12.915 -5.551 -11.427 1.00 95.31 192 ALA A C 1
ATOM 1483 O O . ALA A 1 192 ? 13.729 -6.462 -11.576 1.00 95.31 192 ALA A O 1
ATOM 1484 N N . HIS A 1 193 ? 13.261 -4.346 -10.963 1.00 95.69 193 HIS A N 1
ATOM 1485 C CA . HIS A 1 193 ? 14.630 -4.008 -10.568 1.00 95.69 193 HIS A CA 1
ATOM 1486 C C . HIS A 1 193 ? 15.097 -4.902 -9.400 1.00 95.69 193 HIS A C 1
ATOM 1488 O O . HIS A 1 193 ? 14.313 -5.108 -8.471 1.00 95.69 193 HIS A O 1
ATOM 1494 N N . PRO A 1 194 ? 16.365 -5.362 -9.349 1.00 94.19 194 PRO A N 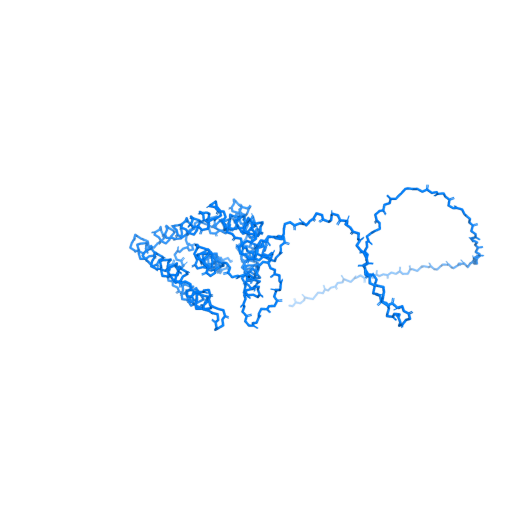1
ATOM 1495 C CA . PRO A 1 194 ? 16.863 -6.260 -8.294 1.00 94.19 194 PRO A CA 1
ATOM 1496 C C . PRO A 1 194 ? 16.713 -5.762 -6.847 1.00 94.19 194 PRO A C 1
ATOM 1498 O O . PRO A 1 194 ? 16.772 -6.551 -5.910 1.00 94.19 194 PRO A O 1
ATOM 1501 N N . THR A 1 195 ? 16.509 -4.459 -6.641 1.00 92.88 195 THR A N 1
ATOM 1502 C CA . THR A 1 195 ? 16.232 -3.887 -5.310 1.00 92.88 195 THR A CA 1
ATOM 1503 C C . THR A 1 195 ? 14.777 -4.016 -4.870 1.00 92.88 195 THR A C 1
ATOM 1505 O O . THR A 1 195 ? 14.499 -3.846 -3.685 1.00 92.88 195 THR A O 1
ATOM 1508 N N . MET A 1 196 ? 13.853 -4.328 -5.784 1.00 92.19 196 MET A N 1
ATOM 1509 C CA . MET A 1 196 ? 12.419 -4.496 -5.526 1.00 92.19 196 MET A CA 1
ATOM 1510 C C . MET A 1 196 ? 12.105 -5.895 -4.979 1.00 92.19 196 MET A C 1
ATOM 1512 O O . MET A 1 196 ? 11.169 -6.545 -5.421 1.00 92.19 196 MET A O 1
ATOM 1516 N N . THR A 1 197 ? 12.903 -6.383 -4.032 1.00 93.38 197 THR A N 1
ATOM 1517 C CA . THR A 1 197 ? 12.665 -7.641 -3.313 1.00 93.38 197 THR A CA 1
ATOM 1518 C C . THR A 1 197 ? 13.362 -7.621 -1.948 1.00 93.38 197 THR A C 1
ATOM 1520 O O . THR A 1 197 ? 14.260 -6.805 -1.723 1.00 93.38 197 THR A O 1
ATOM 1523 N N . TRP A 1 198 ? 12.992 -8.542 -1.061 1.00 90.06 198 TRP A N 1
ATOM 1524 C CA . TRP A 1 198 ? 13.562 -8.737 0.271 1.00 90.06 198 TRP A CA 1
ATOM 1525 C C . TRP A 1 198 ? 15.056 -9.060 0.298 1.00 90.06 198 TRP A C 1
ATOM 1527 O O . TRP A 1 198 ? 15.708 -8.786 1.301 1.00 90.06 198 TRP A O 1
ATOM 1537 N N . THR A 1 199 ? 15.624 -9.616 -0.777 1.00 87.56 199 THR A N 1
ATOM 1538 C CA . THR A 1 199 ? 17.088 -9.772 -0.904 1.00 87.56 199 THR A CA 1
ATOM 1539 C C . THR A 1 199 ? 17.788 -8.473 -1.314 1.00 87.56 199 THR A C 1
ATOM 1541 O O . THR A 1 199 ? 19.013 -8.415 -1.312 1.00 87.56 199 THR A O 1
ATOM 1544 N N . GLY A 1 200 ? 17.019 -7.453 -1.697 1.00 90.25 200 GLY A N 1
ATOM 1545 C CA . GLY A 1 200 ? 17.473 -6.103 -1.999 1.00 90.25 200 GLY A CA 1
ATOM 1546 C C . GLY A 1 200 ? 17.058 -5.119 -0.903 1.00 90.25 200 GLY A C 1
ATOM 1547 O O . GLY A 1 200 ? 17.307 -5.340 0.283 1.00 90.25 200 GLY A O 1
ATOM 1548 N N . ASN A 1 201 ? 16.411 -4.022 -1.302 1.00 89.88 201 ASN A N 1
ATOM 1549 C CA . ASN A 1 201 ? 16.085 -2.904 -0.409 1.00 89.88 201 ASN A CA 1
ATOM 1550 C C . ASN A 1 201 ? 14.602 -2.867 -0.009 1.00 89.88 201 ASN A C 1
ATOM 1552 O O . ASN A 1 201 ? 14.182 -1.950 0.694 1.00 89.88 201 ASN A O 1
ATOM 1556 N N . ASN A 1 202 ? 13.796 -3.821 -0.476 1.00 93.06 202 ASN A N 1
ATOM 1557 C CA . ASN A 1 202 ? 12.374 -3.876 -0.173 1.00 93.06 202 ASN A CA 1
ATOM 1558 C C . ASN A 1 202 ? 12.116 -4.843 0.987 1.00 93.06 202 ASN A C 1
ATOM 1560 O O . ASN A 1 202 ? 11.947 -6.044 0.796 1.00 93.06 202 ASN A O 1
ATOM 1564 N N . TRP A 1 203 ? 12.082 -4.320 2.209 1.00 94.38 203 TRP A N 1
ATOM 1565 C CA . TRP A 1 203 ? 11.890 -5.133 3.413 1.00 94.38 203 TRP A CA 1
ATOM 1566 C C . TRP A 1 203 ? 10.420 -5.274 3.824 1.00 94.38 203 TRP A C 1
ATOM 1568 O O . TRP A 1 203 ? 10.129 -5.573 4.982 1.00 94.38 203 TRP A O 1
ATOM 1578 N N . ASP A 1 204 ? 9.485 -5.102 2.886 1.00 94.31 204 ASP A N 1
ATOM 1579 C CA . ASP A 1 204 ? 8.039 -5.170 3.132 1.00 94.31 204 ASP A CA 1
ATOM 1580 C C . ASP A 1 204 ? 7.547 -6.540 3.628 1.00 94.31 204 ASP A C 1
ATOM 1582 O O . ASP A 1 204 ? 6.459 -6.634 4.211 1.00 94.31 204 ASP A O 1
ATOM 1586 N N . ILE A 1 205 ? 8.373 -7.585 3.506 1.00 95.81 205 ILE A N 1
ATOM 1587 C CA . ILE A 1 205 ? 8.111 -8.890 4.120 1.00 95.81 205 ILE A CA 1
ATOM 1588 C C . ILE A 1 205 ? 8.052 -8.795 5.653 1.00 95.81 205 ILE A C 1
ATOM 1590 O O . ILE A 1 205 ? 7.254 -9.492 6.279 1.00 95.81 205 ILE A O 1
ATOM 1594 N N . LEU A 1 206 ? 8.845 -7.904 6.268 1.00 96.19 206 LEU A N 1
ATOM 1595 C CA . LEU A 1 206 ? 8.924 -7.754 7.724 1.00 96.19 206 LEU A CA 1
ATOM 1596 C C . LEU A 1 206 ? 7.634 -7.152 8.315 1.00 96.19 206 LEU A C 1
ATOM 1598 O O . LEU A 1 206 ? 7.084 -7.754 9.244 1.00 96.19 206 LEU A O 1
ATOM 1602 N N . PRO A 1 207 ? 7.075 -6.040 7.787 1.00 95.06 207 PRO A N 1
ATOM 1603 C CA . PRO A 1 207 ? 5.727 -5.597 8.139 1.00 95.06 207 PRO A CA 1
ATOM 1604 C C . PRO A 1 207 ? 4.669 -6.676 7.962 1.00 95.06 207 PRO A C 1
ATOM 1606 O O . PRO A 1 207 ? 3.851 -6.869 8.858 1.00 95.06 207 PRO A O 1
ATOM 1609 N N . GLY A 1 208 ? 4.704 -7.405 6.845 1.00 96.56 208 GLY A N 1
ATOM 1610 C CA . GLY A 1 208 ? 3.716 -8.435 6.557 1.00 96.56 208 GLY A CA 1
ATOM 1611 C C . GLY A 1 208 ? 3.719 -9.570 7.586 1.00 96.56 208 GLY A C 1
ATOM 1612 O O . GLY A 1 208 ? 2.681 -9.885 8.172 1.00 96.56 208 GLY A O 1
ATOM 1613 N N . ILE A 1 209 ? 4.891 -10.159 7.842 1.00 98.00 209 ILE A N 1
ATOM 1614 C CA . ILE A 1 209 ? 5.051 -11.256 8.807 1.00 98.00 209 ILE A CA 1
ATOM 1615 C C . ILE A 1 209 ? 4.783 -10.768 10.231 1.00 98.00 209 ILE A C 1
ATOM 1617 O O . ILE A 1 209 ? 4.040 -11.416 10.967 1.00 98.00 209 ILE A O 1
ATOM 1621 N N . SER A 1 210 ? 5.338 -9.618 10.628 1.00 97.75 210 SER A N 1
ATOM 1622 C CA . SER A 1 210 ? 5.129 -9.101 11.986 1.00 97.75 210 SER A CA 1
ATOM 1623 C C . SER A 1 210 ? 3.657 -8.783 12.257 1.00 97.75 210 SER A C 1
ATOM 1625 O O . SER A 1 210 ? 3.161 -9.116 13.328 1.00 97.75 210 SER A O 1
ATOM 1627 N N . ALA A 1 211 ? 2.921 -8.246 11.279 1.00 97.56 211 ALA A N 1
ATOM 1628 C CA . ALA A 1 211 ? 1.481 -8.036 11.384 1.00 97.56 211 ALA A CA 1
ATOM 1629 C C . ALA A 1 211 ? 0.711 -9.344 11.603 1.00 97.56 211 ALA A C 1
ATOM 1631 O O . ALA A 1 211 ? -0.162 -9.409 12.470 1.00 97.56 211 ALA A O 1
ATOM 1632 N N . LEU A 1 212 ? 1.048 -10.392 10.846 1.00 96.69 212 LEU A N 1
ATOM 1633 C CA . LEU A 1 212 ? 0.415 -11.705 10.969 1.00 96.69 212 LEU A CA 1
ATOM 1634 C C . LEU A 1 212 ? 0.666 -12.329 12.351 1.00 96.69 212 LEU A C 1
ATOM 1636 O O . LEU A 1 212 ? -0.265 -12.841 12.969 1.00 96.69 212 LEU A O 1
ATOM 1640 N N . LEU A 1 213 ? 1.901 -12.239 12.851 1.00 97.25 213 LEU A N 1
ATOM 1641 C CA . LEU A 1 213 ? 2.284 -12.767 14.162 1.00 97.25 213 LEU A CA 1
ATOM 1642 C C . LEU A 1 213 ? 1.681 -11.968 15.323 1.00 97.25 213 LEU A C 1
ATOM 1644 O O . LEU A 1 213 ? 1.312 -12.555 16.336 1.00 97.25 213 LEU A O 1
ATOM 1648 N N . LEU A 1 214 ? 1.560 -10.644 15.189 1.00 96.25 214 LEU A N 1
ATOM 1649 C CA . LEU A 1 214 ? 1.001 -9.782 16.234 1.00 96.25 214 LEU A CA 1
ATOM 1650 C C . LEU A 1 214 ? -0.524 -9.851 16.311 1.00 96.25 214 LEU A C 1
ATOM 1652 O O . LEU A 1 214 ? -1.069 -9.753 17.408 1.00 96.25 214 LEU A O 1
ATOM 1656 N N . CYS A 1 215 ? -1.206 -10.040 15.177 1.00 94.75 215 CYS A N 1
ATOM 1657 C CA . CYS A 1 215 ? -2.667 -10.071 15.052 1.00 94.75 215 CYS A CA 1
ATOM 1658 C C . CYS A 1 215 ? -3.409 -10.838 16.180 1.00 94.75 215 CYS A C 1
ATOM 1660 O O . CYS A 1 215 ? -4.296 -10.243 16.798 1.00 94.75 215 CYS A O 1
ATOM 1662 N N . PRO A 1 216 ? -3.059 -12.094 16.535 1.00 95.81 216 PRO A N 1
ATOM 1663 C CA . PRO A 1 216 ? -3.751 -12.834 17.600 1.00 95.81 216 PRO A CA 1
ATOM 1664 C C . PRO A 1 216 ? -3.478 -12.313 19.021 1.00 95.81 216 PRO A C 1
ATOM 1666 O O . PRO A 1 216 ? -4.217 -12.641 19.949 1.00 95.81 216 PRO A O 1
ATOM 1669 N N . PHE A 1 217 ? -2.431 -11.507 19.214 1.00 96.38 217 PHE A N 1
ATOM 1670 C CA . PHE A 1 217 ? -1.987 -11.033 20.526 1.00 96.38 217 PHE A CA 1
ATOM 1671 C C . PHE A 1 217 ? -2.246 -9.547 20.767 1.00 96.38 217 PHE A C 1
ATOM 1673 O O . PHE A 1 217 ? -1.979 -9.076 21.869 1.00 96.38 217 PHE A O 1
ATOM 1680 N N . VAL A 1 218 ? -2.795 -8.811 19.794 1.00 96.19 218 VAL A N 1
ATOM 1681 C CA . VAL A 1 218 ? -2.941 -7.343 19.867 1.00 96.19 218 VAL A CA 1
ATOM 1682 C C . VAL A 1 218 ? -3.658 -6.849 21.124 1.00 96.19 218 VAL A C 1
ATOM 1684 O O . VAL A 1 218 ? -3.289 -5.813 21.653 1.00 96.19 218 VAL A O 1
ATOM 1687 N N . GLN A 1 219 ? -4.622 -7.614 21.649 1.00 94.00 219 GLN A N 1
ATOM 1688 C CA . GLN A 1 219 ? -5.385 -7.251 22.853 1.00 94.00 219 GLN A CA 1
ATOM 1689 C C . GLN A 1 219 ? -4.552 -7.302 24.144 1.00 94.00 219 GLN A C 1
ATOM 1691 O O . GLN A 1 219 ? -4.976 -6.801 25.177 1.00 94.00 219 GLN A O 1
ATOM 1696 N N . ARG A 1 220 ? -3.380 -7.944 24.109 1.00 94.75 220 ARG A N 1
ATOM 1697 C CA . ARG A 1 220 ? -2.454 -8.058 25.247 1.00 94.75 220 ARG A CA 1
ATOM 1698 C C . ARG A 1 220 ? -1.305 -7.054 25.169 1.00 94.75 220 ARG A C 1
ATOM 1700 O O . ARG A 1 220 ? -0.446 -7.047 26.046 1.00 94.75 220 ARG A O 1
ATOM 1707 N N . ILE A 1 221 ? -1.246 -6.253 24.107 1.00 94.94 221 ILE A N 1
ATOM 1708 C CA . ILE A 1 221 ? -0.150 -5.325 23.844 1.00 94.94 221 ILE A CA 1
ATOM 1709 C C . ILE A 1 221 ? -0.632 -3.913 24.156 1.00 94.94 221 ILE A C 1
ATOM 1711 O O . ILE A 1 221 ? -1.697 -3.501 23.708 1.00 94.94 221 ILE A O 1
ATOM 1715 N N . LYS A 1 222 ? 0.178 -3.156 24.903 1.00 94.81 222 LYS A N 1
ATOM 1716 C CA . LYS A 1 222 ? -0.135 -1.766 25.250 1.00 94.81 222 LYS A CA 1
ATOM 1717 C C . LYS A 1 222 ? -0.308 -0.911 23.982 1.00 94.81 222 LYS A C 1
ATOM 1719 O O . LYS A 1 222 ? 0.539 -1.029 23.083 1.00 94.81 222 LYS A O 1
ATOM 1724 N N . PRO A 1 223 ? -1.287 0.013 23.929 1.00 94.88 223 PRO A N 1
ATOM 1725 C CA . PRO A 1 223 ? -1.517 0.862 22.758 1.00 94.88 223 PRO A CA 1
ATOM 1726 C C . PRO A 1 223 ? -0.260 1.608 22.289 1.00 94.88 223 PRO A C 1
ATOM 1728 O O . PRO A 1 223 ? 0.057 1.620 21.100 1.00 94.88 223 PRO A O 1
ATOM 1731 N N . GLY A 1 224 ? 0.540 2.136 23.225 1.00 95.88 224 GLY A N 1
ATOM 1732 C CA . GLY A 1 224 ? 1.807 2.808 22.910 1.00 95.88 224 GLY A CA 1
ATOM 1733 C C . GLY A 1 224 ? 2.847 1.906 22.227 1.00 95.88 224 GLY A C 1
ATOM 1734 O O . GLY A 1 224 ? 3.568 2.356 21.339 1.00 95.88 224 GLY A O 1
ATOM 1735 N N . THR A 1 225 ? 2.900 0.614 22.570 1.00 96.31 225 THR A N 1
ATOM 1736 C CA . THR A 1 225 ? 3.812 -0.346 21.917 1.00 96.31 225 THR A CA 1
ATOM 1737 C C . THR A 1 225 ? 3.355 -0.661 20.492 1.00 96.31 225 THR A C 1
ATOM 1739 O O . THR A 1 225 ? 4.173 -0.662 19.572 1.00 96.31 225 THR A O 1
ATOM 1742 N N . LEU A 1 226 ? 2.047 -0.852 20.277 1.00 97.06 226 LEU A N 1
ATOM 1743 C CA . LEU A 1 226 ? 1.483 -1.016 18.930 1.00 97.06 226 LEU A CA 1
ATOM 1744 C C . LEU A 1 226 ? 1.683 0.233 18.067 1.00 97.06 226 LEU A C 1
ATOM 1746 O O . LEU A 1 226 ? 1.893 0.128 16.860 1.00 97.06 226 LEU A O 1
ATOM 1750 N N . GLN A 1 227 ? 1.658 1.413 18.682 1.00 97.75 227 GLN A N 1
ATOM 1751 C CA . GLN A 1 227 ? 1.870 2.680 17.997 1.00 97.75 227 GLN A CA 1
ATOM 1752 C C . GLN A 1 227 ? 3.317 2.821 17.510 1.00 97.75 227 GLN A C 1
ATOM 1754 O O . GLN A 1 227 ? 3.533 3.221 16.364 1.00 97.75 227 GLN A O 1
ATOM 1759 N N . ILE A 1 228 ? 4.296 2.450 18.346 1.00 97.75 228 ILE A N 1
ATOM 1760 C CA . ILE A 1 228 ? 5.711 2.376 17.949 1.00 97.75 228 ILE A CA 1
ATOM 1761 C C . ILE A 1 228 ? 5.869 1.389 16.791 1.00 97.75 228 ILE A C 1
ATOM 1763 O O . ILE A 1 228 ? 6.428 1.759 15.762 1.00 97.75 228 ILE A O 1
ATOM 1767 N N . TRP A 1 229 ? 5.303 0.181 16.909 1.00 98.00 229 TRP A N 1
ATOM 1768 C CA . TRP A 1 229 ? 5.329 -0.812 15.831 1.00 98.00 229 TRP A CA 1
ATOM 1769 C C . TRP A 1 229 ? 4.750 -0.255 14.522 1.00 98.00 229 TRP A C 1
ATOM 1771 O O . TRP A 1 229 ? 5.397 -0.336 13.479 1.00 98.00 229 TRP A O 1
ATOM 1781 N N . ASN A 1 230 ? 3.576 0.379 14.570 1.00 98.38 230 ASN A N 1
ATOM 1782 C CA . ASN A 1 230 ? 2.922 0.949 13.394 1.00 98.38 230 ASN A CA 1
ATOM 1783 C C . ASN A 1 230 ? 3.791 2.019 12.706 1.00 98.38 230 ASN A C 1
ATOM 1785 O O . ASN A 1 230 ? 3.894 2.028 11.480 1.00 98.38 230 ASN A O 1
ATOM 1789 N N . ILE A 1 231 ? 4.447 2.890 13.483 1.00 98.31 231 ILE A N 1
ATOM 1790 C CA . ILE A 1 231 ? 5.367 3.914 12.962 1.00 98.31 231 ILE A CA 1
ATOM 1791 C C . ILE A 1 231 ? 6.612 3.263 12.348 1.00 98.31 231 ILE A C 1
ATOM 1793 O O . ILE A 1 231 ? 7.007 3.638 11.245 1.00 98.31 231 ILE A O 1
ATOM 1797 N N . SER A 1 232 ? 7.208 2.267 13.010 1.00 98.12 232 SER A N 1
ATOM 1798 C CA . SER A 1 232 ? 8.365 1.539 12.478 1.00 98.12 232 SER A CA 1
ATOM 1799 C C . SER A 1 232 ? 8.043 0.851 11.147 1.00 98.12 232 SER A C 1
ATOM 1801 O O . SER A 1 232 ? 8.824 0.948 10.202 1.00 98.12 232 SER A O 1
ATOM 1803 N N . MET A 1 233 ? 6.874 0.212 11.029 1.00 97.38 233 MET A N 1
ATOM 1804 C CA . MET A 1 233 ? 6.446 -0.449 9.790 1.00 97.38 233 MET A CA 1
ATOM 1805 C C . MET A 1 233 ? 6.133 0.549 8.664 1.00 97.38 233 MET A C 1
ATOM 1807 O O . MET A 1 233 ? 6.450 0.287 7.501 1.00 97.38 233 MET A O 1
ATOM 1811 N N . ALA A 1 234 ? 5.569 1.714 8.997 1.00 98.25 234 ALA A N 1
ATOM 1812 C CA . ALA A 1 234 ? 5.409 2.810 8.044 1.00 98.25 234 ALA A CA 1
ATOM 1813 C C . ALA A 1 234 ? 6.773 3.351 7.572 1.00 98.25 234 ALA A C 1
ATOM 1815 O O . ALA A 1 234 ? 6.936 3.657 6.394 1.00 98.25 234 ALA A O 1
ATOM 1816 N N . GLY A 1 235 ? 7.774 3.406 8.458 1.00 98.12 235 GLY A N 1
ATOM 1817 C CA . GLY A 1 235 ? 9.154 3.755 8.108 1.00 98.12 235 GLY A CA 1
ATOM 1818 C C . GLY A 1 235 ? 9.767 2.799 7.080 1.00 98.12 235 GLY A C 1
ATOM 1819 O O . GLY A 1 235 ? 10.380 3.253 6.117 1.00 98.12 235 GLY A O 1
ATOM 1820 N N . ILE A 1 236 ? 9.525 1.490 7.213 1.00 97.44 236 ILE A N 1
ATOM 1821 C CA . ILE A 1 236 ? 9.944 0.501 6.203 1.00 97.44 236 ILE A CA 1
ATOM 1822 C C . ILE A 1 236 ? 9.275 0.790 4.852 1.00 97.44 236 ILE A C 1
ATOM 1824 O O . ILE A 1 236 ? 9.951 0.797 3.828 1.00 97.44 236 ILE A O 1
ATOM 1828 N N . LEU A 1 237 ? 7.979 1.126 4.841 1.00 97.44 237 LEU A N 1
ATOM 1829 C CA . LEU A 1 237 ? 7.280 1.491 3.604 1.00 97.44 237 LEU A CA 1
ATOM 1830 C C . LEU A 1 237 ? 7.895 2.729 2.924 1.00 97.44 237 LEU A C 1
ATOM 1832 O O . LEU A 1 237 ? 7.980 2.769 1.698 1.00 97.44 237 LEU A O 1
ATOM 1836 N N . VAL A 1 238 ? 8.359 3.721 3.696 1.00 97.62 238 VAL A N 1
ATOM 1837 C CA . VAL A 1 238 ? 9.092 4.883 3.154 1.00 97.62 238 VAL A CA 1
ATOM 1838 C C . VAL A 1 238 ? 10.381 4.444 2.468 1.00 97.62 238 VAL A C 1
ATOM 1840 O O . VAL A 1 238 ? 10.655 4.897 1.359 1.00 97.62 238 VAL A O 1
ATOM 1843 N N . VAL A 1 239 ? 11.154 3.547 3.087 1.00 96.38 239 VAL A N 1
ATOM 1844 C CA . VAL A 1 239 ? 12.397 3.019 2.499 1.00 96.38 239 VAL A CA 1
ATOM 1845 C C . VAL A 1 239 ? 12.111 2.255 1.204 1.00 96.38 239 VAL A C 1
ATOM 1847 O O . VAL A 1 239 ? 12.795 2.481 0.203 1.00 96.38 239 VAL A O 1
ATOM 1850 N N . THR A 1 240 ? 11.074 1.417 1.185 1.00 95.50 240 THR A N 1
ATOM 1851 C CA . THR A 1 240 ? 10.652 0.660 -0.002 1.00 95.50 240 THR A CA 1
ATOM 1852 C C . THR A 1 240 ? 10.232 1.587 -1.144 1.00 95.50 240 THR A C 1
ATOM 1854 O O . THR A 1 240 ? 10.756 1.484 -2.255 1.00 95.50 240 THR A O 1
ATOM 1857 N N . VAL A 1 241 ? 9.331 2.543 -0.883 1.00 96.44 241 VAL A N 1
ATOM 1858 C CA . VAL A 1 241 ? 8.858 3.500 -1.899 1.00 96.44 241 VAL A CA 1
ATOM 1859 C C . VAL A 1 241 ? 9.993 4.415 -2.366 1.00 96.44 241 VAL A C 1
ATOM 1861 O O . VAL A 1 241 ? 10.132 4.654 -3.565 1.00 96.44 241 VAL A O 1
ATOM 1864 N N . GLY A 1 242 ? 10.844 4.883 -1.452 1.00 96.50 242 GLY A N 1
ATOM 1865 C CA . GLY A 1 242 ? 12.028 5.673 -1.786 1.00 96.50 242 GLY A CA 1
ATOM 1866 C C . GLY A 1 242 ? 12.988 4.904 -2.692 1.00 96.50 242 GLY A C 1
ATOM 1867 O O . GLY A 1 242 ? 13.404 5.420 -3.726 1.00 96.50 242 GLY A O 1
ATOM 1868 N N . SER A 1 243 ? 13.261 3.636 -2.377 1.00 95.56 243 SER A N 1
ATOM 1869 C CA . SER A 1 243 ? 14.090 2.761 -3.214 1.00 95.56 243 SER A CA 1
ATOM 1870 C C . SER A 1 243 ? 13.462 2.517 -4.588 1.00 95.56 243 SER A C 1
ATOM 1872 O O . SER A 1 243 ? 14.173 2.476 -5.592 1.00 95.56 243 SER A O 1
ATOM 1874 N N . ALA A 1 244 ? 12.133 2.397 -4.664 1.00 95.25 244 ALA A N 1
ATOM 1875 C CA . ALA A 1 244 ? 11.405 2.251 -5.923 1.00 95.25 244 ALA A CA 1
ATOM 1876 C C . ALA A 1 244 ? 11.545 3.497 -6.805 1.00 95.25 244 ALA A C 1
ATOM 1878 O O . ALA A 1 244 ? 11.814 3.376 -7.998 1.00 95.25 244 ALA A O 1
ATOM 1879 N N . ILE A 1 245 ? 11.425 4.689 -6.218 1.00 95.81 245 ILE A N 1
ATOM 1880 C CA . ILE A 1 245 ? 11.586 5.964 -6.926 1.00 95.81 245 ILE A CA 1
ATOM 1881 C C . ILE A 1 245 ? 13.040 6.160 -7.371 1.00 95.81 245 ILE A C 1
ATOM 1883 O O . ILE A 1 245 ? 13.285 6.506 -8.523 1.00 95.81 245 ILE A O 1
ATOM 1887 N N . LEU A 1 246 ? 14.011 5.900 -6.492 1.00 96.75 246 LEU A N 1
ATOM 1888 C CA . LEU A 1 246 ? 15.436 6.092 -6.786 1.00 96.75 246 LEU A CA 1
ATOM 1889 C C . LEU A 1 246 ? 16.008 5.066 -7.774 1.00 96.75 246 LEU A C 1
ATOM 1891 O O . LEU A 1 246 ? 17.088 5.305 -8.313 1.00 96.75 246 LEU A O 1
ATOM 1895 N N . SER A 1 247 ? 15.316 3.946 -8.012 1.00 96.00 247 SER A N 1
ATOM 1896 C CA . SER A 1 247 ? 15.673 2.937 -9.025 1.00 96.00 247 SER A CA 1
ATOM 1897 C C . SER A 1 247 ? 14.886 3.068 -10.333 1.00 96.00 247 SER A C 1
ATOM 1899 O O . SER A 1 247 ? 15.185 2.360 -11.299 1.00 96.00 247 SER A O 1
ATOM 1901 N N . ALA A 1 248 ? 13.896 3.962 -10.393 1.00 95.75 248 ALA A N 1
ATOM 1902 C CA . ALA A 1 248 ? 13.144 4.250 -11.610 1.00 95.75 248 ALA A CA 1
ATOM 1903 C C . ALA A 1 248 ? 14.015 5.021 -12.621 1.00 95.75 248 ALA A C 1
ATOM 1905 O O . ALA A 1 248 ? 14.957 5.700 -12.208 1.00 95.75 248 ALA A O 1
ATOM 1906 N N . PRO A 1 249 ? 13.744 4.947 -13.938 1.00 95.31 249 PRO A N 1
ATOM 1907 C CA . PRO A 1 249 ? 14.585 5.574 -14.965 1.00 95.31 249 PRO A CA 1
ATOM 1908 C C . PRO A 1 249 ? 14.359 7.092 -15.082 1.00 95.31 249 PRO A C 1
ATOM 1910 O O . PRO A 1 249 ? 14.115 7.624 -16.157 1.00 95.31 249 PRO A O 1
ATOM 1913 N N . THR A 1 250 ? 14.432 7.804 -13.962 1.00 94.75 250 THR A N 1
ATOM 1914 C CA . THR A 1 250 ? 14.239 9.252 -13.871 1.00 94.75 250 THR A CA 1
ATOM 1915 C C . THR A 1 250 ? 15.577 10.000 -13.981 1.00 94.75 250 THR A C 1
ATOM 1917 O O . THR A 1 250 ? 16.633 9.415 -13.726 1.00 94.75 250 THR A O 1
ATOM 1920 N N . PRO A 1 251 ? 15.580 11.316 -14.279 1.00 93.19 251 PRO A N 1
ATOM 1921 C CA . PRO A 1 251 ? 16.814 12.114 -14.322 1.00 93.19 251 PRO A CA 1
ATOM 1922 C C . PRO A 1 251 ? 17.609 12.154 -13.004 1.00 93.19 251 PRO A C 1
ATOM 1924 O O . PRO A 1 251 ? 18.792 12.473 -13.008 1.00 93.19 251 PRO A O 1
ATOM 1927 N N . PHE A 1 252 ? 16.970 11.838 -11.876 1.00 93.88 252 PHE A N 1
ATOM 1928 C CA . PHE A 1 252 ? 17.567 11.804 -10.534 1.00 93.88 252 PHE A CA 1
ATOM 1929 C C . PHE A 1 252 ? 17.713 10.366 -10.002 1.00 93.88 252 PHE A C 1
ATOM 1931 O O . PHE A 1 252 ? 17.795 10.162 -8.791 1.00 93.88 252 PHE A O 1
ATOM 1938 N N . ARG A 1 253 ? 17.723 9.358 -10.884 1.00 95.56 253 ARG A N 1
ATOM 1939 C CA . ARG A 1 253 ? 17.978 7.960 -10.518 1.00 95.56 253 ARG A CA 1
ATOM 1940 C C . ARG A 1 253 ? 19.317 7.833 -9.780 1.00 95.56 253 ARG A C 1
ATOM 1942 O O . ARG A 1 253 ? 20.344 8.289 -10.272 1.00 95.56 253 ARG A O 1
ATOM 1949 N N . GLN A 1 254 ? 19.310 7.167 -8.626 1.00 96.44 254 GLN A N 1
ATOM 1950 C CA . GLN A 1 254 ? 20.509 6.936 -7.802 1.00 96.44 254 GLN A CA 1
ATOM 1951 C C . GLN A 1 254 ? 20.843 5.452 -7.643 1.00 96.44 254 GLN A C 1
ATOM 1953 O O . GLN A 1 254 ? 22.007 5.087 -7.498 1.00 96.44 254 GLN A O 1
ATOM 1958 N N . ILE A 1 255 ? 19.830 4.587 -7.681 1.00 94.88 255 ILE A N 1
ATOM 1959 C CA . ILE A 1 255 ? 19.998 3.143 -7.560 1.00 94.88 255 ILE A CA 1
ATOM 1960 C C . ILE A 1 255 ? 20.120 2.561 -8.970 1.00 94.88 255 ILE A C 1
ATOM 1962 O O . ILE A 1 255 ? 19.145 2.489 -9.728 1.00 94.88 255 ILE A O 1
ATOM 1966 N N . MET A 1 256 ? 21.345 2.171 -9.313 1.00 93.31 256 MET A N 1
ATOM 1967 C CA . MET A 1 256 ? 21.694 1.566 -10.597 1.00 93.31 256 MET A CA 1
ATOM 1968 C C . MET A 1 256 ? 21.482 0.048 -10.575 1.00 93.31 256 MET A C 1
ATOM 1970 O O . MET A 1 256 ? 21.456 -0.576 -9.515 1.00 93.31 256 MET A O 1
ATOM 1974 N N . GLY A 1 257 ? 21.341 -0.536 -11.76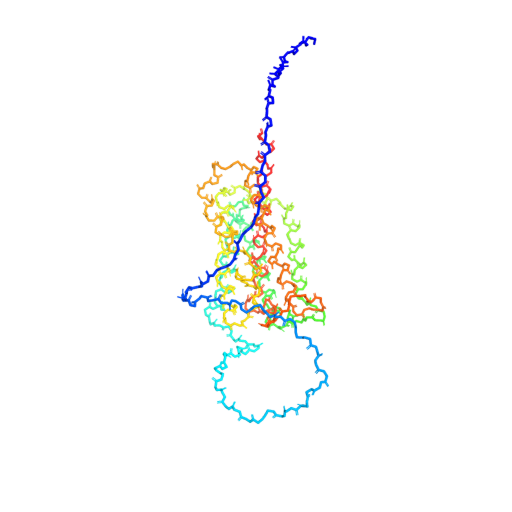2 1.00 90.06 257 GLY A N 1
ATOM 1975 C CA . GLY A 1 257 ? 21.032 -1.950 -11.962 1.00 90.06 257 GLY A CA 1
ATOM 1976 C C . GLY A 1 257 ? 20.053 -2.144 -13.114 1.00 90.06 257 GLY A C 1
ATOM 1977 O O . GLY A 1 257 ? 19.326 -1.219 -13.478 1.00 90.06 257 GLY A O 1
ATOM 1978 N N . ASP A 1 258 ? 20.029 -3.340 -13.690 1.00 90.56 258 ASP A N 1
ATOM 1979 C CA . ASP A 1 258 ? 19.124 -3.669 -14.789 1.00 90.56 258 ASP A CA 1
ATOM 1980 C C . ASP A 1 258 ? 18.159 -4.797 -14.388 1.00 90.56 258 ASP A C 1
ATOM 1982 O O . ASP A 1 258 ? 18.573 -5.730 -13.692 1.00 90.56 258 ASP A O 1
ATOM 1986 N N . PRO A 1 259 ? 16.881 -4.727 -14.809 1.00 93.19 259 PRO A N 1
ATOM 1987 C CA . PRO A 1 259 ? 16.251 -3.584 -15.484 1.00 93.19 259 PRO A CA 1
ATOM 1988 C C . PRO A 1 259 ? 16.041 -2.400 -14.524 1.00 93.19 259 PRO A C 1
ATOM 1990 O O . PRO A 1 259 ? 15.924 -2.595 -13.316 1.00 93.19 259 PRO A O 1
ATOM 1993 N N . ALA A 1 260 ? 15.924 -1.176 -15.052 1.00 94.81 260 ALA A N 1
ATOM 1994 C CA . ALA A 1 260 ? 15.422 -0.033 -14.282 1.00 94.81 260 ALA A CA 1
ATOM 1995 C C . ALA A 1 260 ? 14.007 -0.308 -13.738 1.00 94.81 260 ALA A C 1
ATOM 1997 O O . ALA A 1 260 ? 13.252 -1.094 -14.312 1.00 94.81 260 ALA A O 1
ATOM 1998 N N . ASN A 1 261 ? 13.601 0.375 -12.664 1.00 95.44 261 ASN A N 1
ATOM 1999 C CA . ASN A 1 261 ? 12.274 0.197 -12.069 1.00 95.44 261 ASN A CA 1
ATOM 2000 C C . ASN A 1 261 ? 11.158 0.905 -12.868 1.00 95.44 261 ASN A C 1
ATOM 2002 O O . ASN A 1 261 ? 10.440 1.754 -12.343 1.00 95.44 261 ASN A O 1
ATOM 2006 N N . SER A 1 262 ? 11.025 0.582 -14.155 1.00 95.31 262 SER A N 1
ATOM 2007 C CA . SER A 1 262 ? 9.977 1.119 -15.029 1.00 95.31 262 SER A CA 1
ATOM 2008 C C . SER A 1 262 ? 8.694 0.294 -15.013 1.00 95.31 262 SER A C 1
ATOM 2010 O O . SER A 1 262 ? 7.629 0.799 -15.357 1.00 95.31 262 SER A O 1
ATOM 2012 N N . PHE A 1 263 ? 8.757 -0.974 -14.588 1.00 95.69 263 PHE A N 1
ATOM 2013 C CA . PHE A 1 263 ? 7.630 -1.897 -14.731 1.00 95.69 263 PHE A CA 1
ATOM 2014 C C . PHE A 1 263 ? 6.352 -1.420 -14.030 1.00 95.69 263 PHE A C 1
ATOM 2016 O O . PHE A 1 263 ? 5.264 -1.675 -14.537 1.00 95.69 263 PHE A O 1
ATOM 2023 N N . VAL A 1 264 ? 6.487 -0.672 -12.929 1.00 96.25 264 VAL A N 1
ATOM 2024 C CA . VAL A 1 264 ? 5.384 -0.064 -12.170 1.00 96.25 264 VAL A CA 1
ATOM 2025 C C . VAL A 1 264 ? 4.586 0.984 -12.952 1.00 96.25 264 VAL A C 1
ATOM 2027 O O . VAL A 1 264 ? 3.525 1.384 -12.492 1.00 96.25 264 VAL A O 1
ATOM 2030 N N . ALA A 1 265 ? 5.059 1.443 -14.112 1.00 97.19 265 ALA A N 1
ATOM 2031 C CA . ALA A 1 265 ? 4.309 2.338 -14.996 1.00 97.19 265 ALA A CA 1
ATOM 2032 C C . ALA A 1 265 ? 3.383 1.596 -15.974 1.00 97.19 265 ALA A C 1
ATOM 2034 O O . ALA A 1 265 ? 2.555 2.217 -16.638 1.00 97.19 265 ALA A O 1
ATOM 2035 N N . ARG A 1 266 ? 3.513 0.267 -16.072 1.00 97.06 266 ARG A N 1
ATOM 2036 C CA . ARG A 1 266 ? 2.805 -0.564 -17.052 1.00 97.06 266 ARG A CA 1
ATOM 2037 C C . ARG A 1 266 ? 1.622 -1.280 -16.411 1.00 97.06 266 ARG A C 1
ATOM 2039 O O . ARG A 1 266 ? 1.631 -1.606 -15.225 1.00 97.06 266 ARG A O 1
ATOM 2046 N N . PHE A 1 267 ? 0.593 -1.563 -17.200 1.00 97.38 267 PHE A N 1
ATOM 2047 C CA . PHE A 1 267 ? -0.543 -2.362 -16.744 1.00 97.38 267 PHE A CA 1
ATOM 2048 C C . PHE A 1 267 ? -0.165 -3.858 -16.667 1.00 97.38 267 PHE A C 1
ATOM 2050 O O . PHE A 1 267 ? 0.524 -4.337 -17.569 1.00 97.38 267 PHE A O 1
ATOM 2057 N N . PRO A 1 268 ? -0.597 -4.621 -15.637 1.00 97.94 268 PRO A N 1
ATOM 2058 C CA . PRO A 1 268 ? -1.396 -4.222 -14.465 1.00 97.94 268 PRO A CA 1
ATOM 2059 C C . PRO A 1 268 ? -0.562 -3.730 -13.265 1.00 97.94 268 PRO A C 1
ATOM 2061 O O . PRO A 1 268 ? -1.117 -3.341 -12.239 1.00 97.94 268 PRO A O 1
ATOM 2064 N N . PHE A 1 269 ? 0.766 -3.727 -13.376 1.00 98.31 269 PHE A N 1
ATOM 2065 C CA . PHE A 1 269 ? 1.700 -3.409 -12.290 1.00 98.31 269 PHE A CA 1
ATOM 2066 C C . PHE A 1 269 ? 1.521 -2.009 -11.694 1.00 98.31 269 PHE A C 1
ATOM 2068 O O . PHE A 1 269 ? 1.827 -1.808 -10.524 1.00 98.31 269 PHE A O 1
ATOM 2075 N N . VAL A 1 270 ? 0.968 -1.054 -12.443 1.00 98.56 270 VAL A N 1
ATOM 2076 C CA . VAL A 1 270 ? 0.633 0.292 -11.946 1.00 98.56 270 VAL A CA 1
ATOM 2077 C C . VAL A 1 270 ? -0.330 0.293 -10.755 1.00 98.56 270 VAL A C 1
ATOM 2079 O O . VAL A 1 270 ? -0.320 1.212 -9.934 1.00 98.56 270 VAL A O 1
ATOM 2082 N N . TRP A 1 271 ? -1.131 -0.761 -10.587 1.00 98.81 271 TRP A N 1
ATOM 2083 C CA . TRP A 1 271 ? -1.991 -0.909 -9.415 1.00 98.81 271 TRP A CA 1
ATOM 2084 C C . TRP A 1 271 ? -1.226 -1.254 -8.132 1.00 98.81 271 TRP A C 1
ATOM 2086 O O . TRP A 1 271 ? -1.776 -1.093 -7.041 1.00 98.81 271 TRP A O 1
ATOM 2096 N N . LEU A 1 272 ? 0.053 -1.637 -8.224 1.00 98.44 272 LEU A N 1
ATOM 2097 C CA . LEU A 1 272 ? 0.923 -1.778 -7.059 1.00 98.44 272 LEU A CA 1
ATOM 2098 C C . LEU A 1 272 ? 1.036 -0.449 -6.287 1.00 98.44 272 LEU A C 1
ATOM 2100 O O . LEU A 1 272 ? 0.565 -0.400 -5.149 1.00 98.44 272 LEU A O 1
ATOM 2104 N N . PRO A 1 273 ? 1.571 0.652 -6.852 1.00 98.19 273 PRO A N 1
ATOM 2105 C CA . PRO A 1 273 ? 1.561 1.931 -6.150 1.00 98.19 273 PRO A CA 1
ATOM 2106 C C . PRO A 1 273 ? 0.136 2.489 -5.984 1.00 98.19 273 PRO A C 1
ATOM 2108 O O . PRO A 1 273 ? -0.238 2.935 -4.895 1.00 98.19 273 PRO A O 1
ATOM 2111 N N . ALA A 1 274 ? -0.687 2.424 -7.037 1.00 98.56 274 ALA A N 1
ATOM 2112 C CA . ALA A 1 274 ? -1.978 3.113 -7.072 1.00 98.56 274 ALA A CA 1
ATOM 2113 C C . ALA A 1 274 ? -3.039 2.535 -6.123 1.00 98.56 274 ALA A C 1
ATOM 2115 O O . ALA A 1 274 ? -3.943 3.268 -5.727 1.00 98.56 274 ALA A O 1
ATOM 2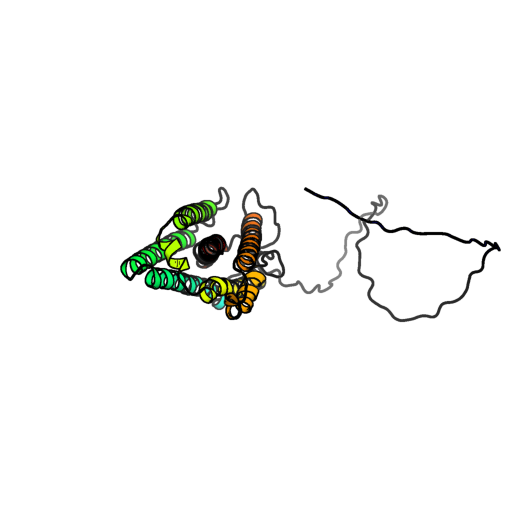116 N N . VAL A 1 275 ? -2.940 1.255 -5.748 1.00 98.81 275 VAL A N 1
ATOM 2117 C CA . VAL A 1 275 ? -3.916 0.589 -4.870 1.00 98.81 275 VAL A CA 1
ATOM 2118 C C . VAL A 1 275 ? -3.238 -0.031 -3.658 1.00 98.81 275 VAL A C 1
ATOM 2120 O O . VAL A 1 275 ? -3.627 0.275 -2.533 1.00 98.81 275 VAL A O 1
ATOM 2123 N N . LEU A 1 276 ? -2.223 -0.877 -3.847 1.00 98.81 276 LEU A N 1
ATOM 2124 C CA . LEU A 1 276 ? -1.644 -1.662 -2.750 1.00 98.81 276 LEU A CA 1
ATOM 2125 C C . LEU A 1 276 ? -0.826 -0.795 -1.786 1.00 98.81 276 LEU A C 1
ATOM 2127 O O . LEU A 1 276 ? -1.097 -0.799 -0.586 1.00 98.81 276 LEU A O 1
ATOM 2131 N N . VAL A 1 277 ? 0.107 0.014 -2.298 1.00 98.44 277 VAL A N 1
ATOM 2132 C CA . VAL A 1 277 ? 0.889 0.960 -1.477 1.00 98.44 277 VAL A CA 1
ATOM 2133 C C . VAL A 1 277 ? -0.030 1.994 -0.823 1.00 98.44 277 VAL A C 1
ATOM 2135 O O . VAL A 1 277 ? 0.106 2.289 0.364 1.00 98.44 277 VAL A O 1
ATOM 2138 N N . THR A 1 278 ? -1.017 2.499 -1.568 1.00 98.69 278 THR A N 1
ATOM 2139 C CA . THR A 1 278 ? -2.020 3.439 -1.041 1.00 98.69 278 THR A CA 1
ATOM 2140 C C . THR A 1 278 ? -2.831 2.818 0.103 1.00 98.69 278 THR A C 1
ATOM 2142 O O . THR A 1 278 ? -3.048 3.460 1.130 1.00 98.69 278 THR A O 1
ATOM 2145 N N . SER A 1 279 ? -3.223 1.549 -0.027 1.00 98.75 279 SER A N 1
ATOM 2146 C CA . SER A 1 279 ? -3.947 0.814 1.015 1.00 98.75 279 SER A CA 1
ATOM 2147 C C . SER A 1 279 ? -3.079 0.560 2.248 1.00 98.75 279 SER A C 1
ATOM 2149 O O . SER A 1 279 ? -3.555 0.747 3.366 1.00 98.75 279 SER A O 1
ATOM 2151 N N . ALA A 1 280 ? -1.800 0.202 2.072 1.00 98.62 280 ALA A N 1
ATOM 2152 C CA . ALA A 1 280 ? -0.860 0.044 3.185 1.00 98.62 280 ALA A CA 1
ATOM 2153 C C . ALA A 1 280 ? -0.740 1.342 4.002 1.00 98.62 280 ALA A C 1
ATOM 2155 O O . ALA A 1 280 ? -0.859 1.315 5.231 1.00 98.62 280 ALA A O 1
ATOM 2156 N N . TRP A 1 281 ? -0.591 2.485 3.321 1.00 98.69 281 TRP A N 1
ATOM 2157 C CA . TRP A 1 281 ? -0.573 3.804 3.956 1.00 98.69 281 TRP A CA 1
ATOM 2158 C C . TRP A 1 281 ? -1.880 4.141 4.669 1.00 98.69 281 TRP A C 1
ATOM 2160 O O . TRP A 1 281 ? -1.848 4.596 5.813 1.00 98.69 281 TRP A O 1
ATOM 2170 N N . LEU A 1 282 ? -3.030 3.887 4.038 1.00 98.62 282 LEU A N 1
ATOM 2171 C CA . LEU A 1 282 ? -4.330 4.098 4.673 1.00 98.62 282 LEU A CA 1
ATOM 2172 C C . LEU A 1 282 ? -4.459 3.271 5.962 1.00 98.62 282 LEU A C 1
ATOM 2174 O O . LEU A 1 282 ? -4.890 3.803 6.983 1.00 98.62 282 LEU A O 1
ATOM 2178 N N . GLY A 1 283 ? -4.020 2.009 5.947 1.00 98.50 283 GLY A N 1
ATOM 2179 C CA . GLY A 1 283 ? -3.981 1.150 7.132 1.00 98.50 283 GLY A CA 1
ATOM 2180 C C . GLY A 1 283 ? -3.138 1.746 8.264 1.00 98.50 283 GLY A C 1
ATOM 2181 O O . GLY A 1 283 ? -3.604 1.814 9.402 1.00 98.50 283 GLY A O 1
ATOM 2182 N N . HIS A 1 284 ? -1.941 2.256 7.952 1.00 98.50 284 HIS A N 1
ATOM 2183 C CA . HIS A 1 284 ? -1.087 2.935 8.934 1.00 98.50 284 HIS A CA 1
ATOM 2184 C C . HIS A 1 284 ? -1.753 4.182 9.526 1.00 98.50 284 HIS A C 1
ATOM 2186 O O . HIS A 1 284 ? -1.694 4.384 10.740 1.00 98.50 284 HIS A O 1
ATOM 2192 N N . VAL A 1 285 ? -2.415 4.995 8.695 1.00 98.38 285 VAL A N 1
ATOM 2193 C CA . VAL A 1 285 ? -3.136 6.203 9.128 1.00 98.38 285 VAL A CA 1
ATOM 2194 C C . VAL A 1 285 ? -4.309 5.853 10.045 1.00 98.38 285 VAL A C 1
ATOM 2196 O O . VAL A 1 285 ? -4.472 6.479 11.094 1.00 98.38 285 VAL A O 1
ATOM 2199 N N . VAL A 1 286 ? -5.118 4.853 9.683 1.00 98.38 286 VAL A N 1
ATOM 2200 C CA . VAL A 1 286 ? -6.263 4.411 10.495 1.00 98.38 286 VAL A CA 1
ATOM 2201 C C . VAL A 1 286 ? -5.788 3.881 11.847 1.00 98.38 286 VAL A C 1
ATOM 2203 O O . VAL A 1 286 ? -6.288 4.325 12.882 1.00 98.38 286 VAL A O 1
ATOM 2206 N N . LEU A 1 287 ? -4.792 2.988 11.857 1.00 98.12 287 LEU A N 1
ATOM 2207 C CA . LEU A 1 287 ? -4.268 2.406 13.093 1.00 98.12 287 LEU A CA 1
ATOM 2208 C C . LEU A 1 287 ? -3.624 3.470 13.995 1.00 98.12 287 LEU A C 1
ATOM 2210 O O . LEU A 1 287 ? -3.886 3.494 15.194 1.00 98.12 287 LEU A O 1
ATOM 2214 N N . PHE A 1 288 ? -2.868 4.407 13.415 1.00 97.62 288 PHE A N 1
ATOM 2215 C CA . PHE A 1 288 ? -2.284 5.541 14.139 1.00 97.62 288 PHE A CA 1
ATOM 2216 C C . PHE A 1 288 ? -3.359 6.372 14.849 1.00 97.62 288 PHE A C 1
ATOM 2218 O O . PHE A 1 288 ? -3.238 6.710 16.024 1.00 97.62 288 PHE A O 1
ATOM 2225 N N . ARG A 1 289 ? -4.439 6.711 14.137 1.00 95.38 289 ARG A N 1
ATOM 2226 C CA . ARG A 1 289 ? -5.544 7.494 14.707 1.00 95.38 289 ARG A CA 1
ATOM 2227 C C . ARG A 1 289 ? -6.272 6.728 15.807 1.00 95.38 289 ARG A C 1
ATOM 2229 O O . ARG A 1 289 ? -6.661 7.345 16.796 1.00 95.38 289 ARG A O 1
ATOM 2236 N N . ARG A 1 290 ? -6.461 5.416 15.632 1.00 95.81 290 ARG A N 1
ATOM 2237 C CA . ARG A 1 290 ? -7.132 4.555 16.611 1.00 95.81 290 ARG A CA 1
ATOM 2238 C C . ARG A 1 290 ? -6.359 4.495 17.929 1.00 95.81 290 ARG A C 1
ATOM 2240 O O . ARG A 1 290 ? -6.943 4.775 18.970 1.00 95.81 290 ARG A O 1
ATOM 2247 N N . LEU A 1 291 ? -5.063 4.203 17.870 1.00 96.06 291 LEU A N 1
ATOM 2248 C CA . LEU A 1 291 ? -4.218 4.025 19.055 1.00 96.06 291 LEU A CA 1
ATOM 2249 C C . LEU A 1 291 ? -3.955 5.339 19.805 1.00 96.06 291 LEU A C 1
ATOM 2251 O O . LEU A 1 291 ? -3.902 5.340 21.030 1.00 96.06 291 LEU A O 1
ATOM 2255 N N . ARG A 1 292 ? -3.868 6.480 19.100 1.00 93.00 292 ARG A N 1
ATOM 2256 C CA . ARG A 1 292 ? -3.736 7.797 19.755 1.00 93.00 292 ARG A CA 1
ATOM 2257 C C . ARG A 1 292 ? -4.919 8.178 20.644 1.00 93.00 292 ARG A C 1
ATOM 2259 O O . ARG A 1 292 ? -4.738 9.000 21.535 1.00 93.00 292 ARG A O 1
ATOM 2266 N N . ARG A 1 293 ? -6.113 7.642 20.376 1.00 89.00 293 ARG A N 1
ATOM 2267 C CA . ARG A 1 293 ? -7.307 7.882 21.202 1.00 89.00 293 ARG A CA 1
ATOM 2268 C C . ARG A 1 293 ? -7.277 7.059 22.477 1.00 89.00 293 ARG A C 1
ATOM 2270 O O . ARG A 1 293 ? -7.518 7.599 23.544 1.00 89.00 293 ARG A O 1
ATOM 2277 N N . GLU A 1 294 ? -6.890 5.792 22.366 1.00 84.31 294 GLU A N 1
ATOM 2278 C CA . GLU A 1 294 ? -6.755 4.908 23.529 1.00 84.31 294 GLU A CA 1
ATOM 2279 C C . GLU A 1 294 ? -5.698 5.442 24.501 1.00 84.31 294 GLU A C 1
ATOM 2281 O O . GLU A 1 294 ? -5.949 5.530 25.693 1.00 84.31 294 GLU A O 1
ATOM 2286 N N . SER A 1 295 ? -4.559 5.929 23.993 1.00 79.81 295 SER A N 1
ATOM 2287 C CA . SER A 1 295 ? -3.514 6.510 24.847 1.00 79.81 295 SER A CA 1
ATOM 2288 C C . SER A 1 295 ? -3.891 7.831 25.526 1.00 79.81 295 SER A C 1
ATOM 2290 O O . SER A 1 295 ? -3.154 8.282 26.390 1.00 79.81 295 SER A O 1
ATOM 2292 N N . SER A 1 296 ? -4.944 8.518 25.066 1.00 73.81 296 SER A N 1
ATOM 2293 C CA . SER A 1 296 ? -5.448 9.727 25.738 1.00 73.81 296 SER A CA 1
ATOM 2294 C C . SER A 1 296 ? -6.511 9.427 26.793 1.00 73.81 296 SER A C 1
ATOM 2296 O O . SER A 1 296 ? -6.891 10.332 27.529 1.00 73.81 296 SER A O 1
ATOM 2298 N N . GLU A 1 297 ? -7.022 8.195 26.815 1.00 66.38 297 GLU A N 1
ATOM 2299 C CA . GLU A 1 297 ? -8.048 7.728 27.750 1.00 66.38 297 GLU A CA 1
ATOM 2300 C C . GLU A 1 297 ? -7.446 6.925 28.924 1.00 66.38 297 GLU A C 1
ATOM 2302 O O . GLU A 1 297 ? -8.085 6.846 29.972 1.00 66.38 297 GLU A O 1
ATOM 2307 N N . GLU A 1 298 ? -6.236 6.366 28.759 1.00 56.06 298 GLU A N 1
ATOM 2308 C CA . GLU A 1 298 ? -5.396 5.753 29.814 1.00 56.06 298 GLU A CA 1
ATOM 2309 C C . GLU A 1 298 ? -4.619 6.791 30.641 1.00 56.06 298 GLU A C 1
ATOM 2311 O O . GLU A 1 298 ? -4.530 6.597 31.876 1.00 56.06 298 GLU A O 1
#

Sequence (298 aa):
MGLFAYSFPWARSDSETREGQSTPHRPSSAPEGPEEMRLHYGAASIYDPARPLQSPSGHDGARKKTPVTPLNATPSPTLTVGFFLLPLIVGSLVVWAIRRTSGPTAGLWAAMGLSAWMAWVGGLAILGFLDQWNPPHMFLVFAAILVFLAWAARQPWTERLGTLPLAWLVGFQSFRIVVEILLHAAVREGVAHPTMTWTGNNWDILPGISALLLCPFVQRIKPGTLQIWNISMAGILVVTVGSAILSAPTPFRQIMGDPANSFVARFPFVWLPAVLVTSAWLGHVVLFRRLRRESSEE

Secondary structure (DSSP, 8-state):
------------------------------------------PPPPP-TT--------------------TTPPPPHHHHHHHHHHHHHHHHHHHHHHHHHH-HHHHHHHHHHHHHHHHHHHHHHHTTTTS-BTTBTHHHHHHHHHHHHHHHTTSHHHHHHTTS-HHHHHHGGGHHHHHHHHHHHHHHTTSS-TTSSTTTT--THHHHHHHHHHGGGGGGS-HHHHHHHHHHHHHHHHHHHHHHHHHSSSTT--S--SS-TTGGGSTTTTHIIIIIIHHHHHHHHHHHHHHHHHHHH-

Radius of gyration: 29.82 Å; chains: 1; bounding box: 87×50×86 Å

Foldseek 3Di:
DDDDDDDDDDDDDDDDDDDDDDDDDDDDDDDDDDDDDDDDDDDDDDDDPPDDDDDDDDDPDPPPPPPPQPLAQDADPVLQVLLVVLLVVLQLVVLVLLCVQVHPVSSVVSVVVSVVLLCVLQVCQAVCVQLDAVVHNCVVLVVVLVVCLVVLLPDPSLLSSLPPDLLCLLQSLLSLLSVQVSQVSCVVSLNAFVLSHCVHFQVSNCSNVVSNVCSVVVVVDQLVVVLVVLVVSVVSLVRNVVQLVLQAPHPNNDDDGGPGSSNCSHPPNVSCVNRVSSSSSSSSSSSNSSSVVVVVVD